Protein AF-A0A2T0SAD6-F1 (afdb_monomer)

Solvent-accessible surface area (backbone atoms only — not comparable to full-atom values): 15727 Å² total; per-residue (Å²): 136,90,82,85,82,82,74,83,76,78,87,72,79,89,81,56,74,76,75,44,52,65,57,48,50,50,58,48,52,74,45,60,67,86,47,71,59,83,86,81,87,87,81,56,79,73,65,46,66,47,72,87,85,56,86,66,83,66,54,83,89,54,61,63,65,50,78,38,72,71,42,44,53,40,47,50,53,47,50,56,62,54,53,75,72,60,72,91,71,52,74,40,93,36,48,52,89,44,42,71,56,53,49,50,50,49,55,33,40,79,68,75,71,51,82,50,56,100,87,51,37,64,45,20,47,60,45,60,47,50,47,51,52,32,55,76,70,67,50,90,64,70,41,39,32,36,53,78,28,66,56,79,73,50,52,72,66,58,50,47,52,53,48,54,56,47,68,73,40,77,38,72,66,38,55,54,47,52,53,51,51,53,51,48,53,55,52,46,48,52,46,54,53,77,40,57,63,60,56,38,40,49,53,52,61,32,69,71,42,47,51,50,58,53,44,63,51,57,43,45,40,56,26,50,42,99,90,49,46,48,18,44,53,45,34,50,37,36,59,51,37,16,53,53,45,24,49,53,44,51,54,72,68,56,83,61,89,36,81,58,85,89,76,86,132

Organism: NCBI:txid1469603

pLDDT: mean 86.16, std 16.85, range [29.05, 98.56]

Sequence (265 aa):
MRVIYLLGAFLWPFASLAQTNPIRKQIDALFRQASAKPQVLLLGTFHFAGEQVDVNTTSADLRVNMLSPSRQAQIAEVLDHIARFKPTKIAVEAAPNAKKYIDSVYRAYRKGHFQGDKRVRMDDELYQIGFKLADRFGHSELFPIDAQPFRIRFSPADSLIMFTKYDQQTDTSFAYWDKQYSAYSRLQDLLKYNSTLGEYLRFLNEEATHARSIGRWLVTTKRGTNREPIGADGFISRYYNRNLRIYSNLQRLVTSLGWSSLAAH

Mean predicted aligned error: 8.31 Å

Secondary structure (DSSP, 8-state):
-------------TT-TTTHHHHHHHHHHHH-----PPP--------TT--SSSS--S-GGG---TTSHHHHHHHHHHHHHHHTT--S--EESS-GGGHHHHHHHHHHHHTT-----SSS-TTSHIIIIIIHHHHHTT-S--EE-----GGGGS-HHHHHHHHHHHHH---HHHHHHHHHHHHHHHHHHHHHHHS-HHHHHHHHHSHHHHHHHHHHHHHGGGSS-SS--HHHHHIIIIIIHHHHHHHHHHHHH--S---------

Nearest PDB structures (foldseek):
  5f5p-assembly1_B  TM=1.969E-01  e=3.278E+00  Homo sapiens
  8f6f-assembly1_B  TM=2.350E-01  e=7.237E+00  Shewanella oneidensis

Structure (mmCIF, N/CA/C/O backbone):
data_AF-A0A2T0SAD6-F1
#
_entry.id   AF-A0A2T0SAD6-F1
#
loop_
_atom_site.group_PDB
_atom_site.id
_atom_site.type_symbol
_atom_site.label_atom_id
_atom_site.label_alt_id
_atom_site.label_comp_id
_atom_site.label_asym_id
_atom_site.label_entity_id
_atom_site.label_seq_id
_atom_site.pdbx_PDB_ins_code
_atom_site.Cartn_x
_atom_site.Cartn_y
_atom_site.Cartn_z
_atom_site.occupancy
_atom_site.B_iso_or_equiv
_atom_site.auth_seq_id
_atom_site.auth_comp_id
_atom_site.auth_asym_id
_atom_site.auth_atom_id
_atom_site.pdbx_PDB_model_num
ATOM 1 N N . MET A 1 1 ? 5.039 4.462 -33.960 1.00 40.41 1 MET A N 1
ATOM 2 C CA . MET A 1 1 ? 5.343 3.081 -34.396 1.00 40.41 1 MET A CA 1
ATOM 3 C C . MET A 1 1 ? 4.027 2.317 -34.479 1.00 40.41 1 MET A C 1
ATOM 5 O O . MET A 1 1 ? 3.338 2.247 -33.471 1.00 40.41 1 MET A O 1
ATOM 9 N N . ARG A 1 2 ? 3.619 1.849 -35.665 1.00 36.50 2 ARG A N 1
ATOM 10 C CA . ARG A 1 2 ? 2.437 0.984 -35.831 1.00 36.50 2 ARG A CA 1
ATOM 11 C C . ARG A 1 2 ? 2.930 -0.460 -35.759 1.00 36.50 2 ARG A C 1
ATOM 13 O O . ARG A 1 2 ? 3.732 -0.852 -36.597 1.00 36.50 2 ARG A O 1
ATOM 20 N N . VAL A 1 3 ? 2.527 -1.200 -34.730 1.00 47.38 3 VAL A N 1
ATOM 21 C CA . VAL A 1 3 ? 2.888 -2.614 -34.548 1.00 47.38 3 VAL A CA 1
ATOM 22 C C . VAL A 1 3 ? 1.672 -3.447 -34.929 1.00 47.38 3 VAL A C 1
ATOM 24 O O . VAL A 1 3 ? 0.599 -3.251 -34.365 1.00 47.38 3 VAL A O 1
ATOM 27 N N . ILE A 1 4 ? 1.831 -4.342 -35.901 1.00 54.50 4 ILE A N 1
ATOM 28 C CA . ILE A 1 4 ? 0.814 -5.330 -36.264 1.00 54.50 4 ILE A CA 1
ATOM 29 C C . ILE A 1 4 ? 1.141 -6.601 -35.483 1.00 54.50 4 ILE A C 1
ATOM 31 O O . ILE A 1 4 ? 2.184 -7.211 -35.702 1.00 54.50 4 ILE A O 1
ATOM 35 N N . TYR A 1 5 ? 0.256 -6.989 -34.568 1.00 47.88 5 TYR A N 1
ATOM 36 C CA . TYR A 1 5 ? 0.283 -8.316 -33.962 1.00 47.88 5 TYR A CA 1
ATOM 37 C C . TYR A 1 5 ? -0.563 -9.252 -34.825 1.00 47.88 5 TYR A C 1
ATOM 39 O O . TYR A 1 5 ? -1.781 -9.107 -34.890 1.00 47.88 5 TYR A O 1
ATOM 47 N N . LEU A 1 6 ? 0.078 -10.212 -35.492 1.00 50.84 6 LEU A N 1
ATOM 48 C CA . LEU A 1 6 ? -0.622 -11.326 -36.127 1.00 50.84 6 LEU A CA 1
ATOM 49 C C . LEU A 1 6 ? -0.843 -12.415 -35.073 1.00 50.84 6 LEU A C 1
ATOM 51 O O . LEU A 1 6 ? 0.013 -13.266 -34.849 1.00 50.84 6 LEU A O 1
ATOM 55 N N . LEU A 1 7 ? -1.998 -12.379 -34.411 1.00 49.25 7 LEU A N 1
ATOM 56 C CA . LEU A 1 7 ? -2.548 -13.570 -33.768 1.00 49.25 7 LEU A CA 1
ATOM 57 C C . LEU A 1 7 ? -3.034 -14.478 -34.896 1.00 49.25 7 LEU A C 1
ATOM 59 O O . LEU A 1 7 ? -3.974 -14.123 -35.605 1.00 49.25 7 LEU A O 1
ATOM 63 N N . GLY A 1 8 ? -2.357 -15.607 -35.106 1.00 50.72 8 GLY A N 1
ATOM 64 C CA . GLY A 1 8 ? -2.766 -16.599 -36.095 1.00 50.72 8 GLY A CA 1
ATOM 65 C C . GLY A 1 8 ? -4.221 -17.000 -35.858 1.00 50.72 8 GLY A C 1
ATOM 66 O O . GLY A 1 8 ? -4.533 -17.677 -34.880 1.00 50.72 8 GLY A O 1
ATOM 67 N N . ALA A 1 9 ? -5.113 -16.545 -36.735 1.00 52.25 9 ALA A N 1
ATOM 68 C CA . ALA A 1 9 ? -6.509 -16.934 -36.722 1.00 52.25 9 ALA A CA 1
ATOM 69 C C . ALA A 1 9 ? -6.594 -18.396 -37.173 1.00 52.25 9 ALA A C 1
ATOM 71 O O . ALA A 1 9 ? -6.413 -18.704 -38.351 1.00 52.25 9 ALA A O 1
ATOM 72 N N . PHE A 1 10 ? -6.861 -19.306 -36.237 1.00 56.16 10 PHE A N 1
ATOM 73 C CA . PHE A 1 10 ? -7.342 -20.633 -36.596 1.00 56.16 10 PHE A CA 1
ATOM 74 C C . PHE A 1 10 ? -8.707 -20.460 -37.272 1.00 56.16 10 PHE A C 1
ATOM 76 O O . PHE A 1 10 ? -9.688 -20.081 -36.631 1.00 56.16 10 PHE A O 1
ATOM 83 N N . LEU A 1 11 ? -8.752 -20.690 -38.585 1.00 51.62 11 LEU A N 1
ATOM 84 C CA . LEU A 1 11 ? -9.984 -20.780 -39.362 1.00 51.62 11 LEU A CA 1
ATOM 85 C C . LEU A 1 11 ? -10.806 -21.961 -38.830 1.00 51.62 11 LEU A C 1
ATOM 87 O O . LEU A 1 11 ? -10.535 -23.115 -39.156 1.00 51.62 11 LEU A O 1
ATOM 91 N N . TRP A 1 12 ? -11.798 -21.675 -37.989 1.00 54.19 12 TRP A N 1
ATOM 92 C CA . TRP A 1 12 ? -12.774 -22.668 -37.551 1.00 54.19 12 TRP A CA 1
ATOM 93 C C . TRP A 1 12 ? -13.885 -22.769 -38.609 1.00 54.19 12 TRP A C 1
ATOM 95 O O . TRP A 1 12 ? -14.465 -21.740 -38.965 1.00 54.19 12 TRP A O 1
ATOM 105 N N . PRO A 1 13 ? -14.223 -23.963 -39.131 1.00 54.56 13 PRO A N 1
ATOM 106 C CA . PRO A 1 13 ? -15.365 -24.112 -40.027 1.00 54.56 13 PRO A CA 1
ATOM 107 C C . PRO A 1 13 ? -16.669 -23.744 -39.302 1.00 54.56 13 PRO A C 1
ATOM 109 O O . PRO A 1 13 ? -16.963 -24.249 -38.218 1.00 54.56 13 PRO A O 1
ATOM 112 N N . PHE A 1 14 ? -17.467 -22.880 -39.932 1.00 53.50 14 PHE A N 1
ATOM 113 C CA . PHE A 1 14 ? -18.728 -22.286 -39.454 1.00 53.50 14 PHE A CA 1
ATOM 114 C C . PHE A 1 14 ? -19.911 -23.274 -39.292 1.00 53.50 14 PHE A C 1
ATOM 116 O O . PHE A 1 14 ? -21.070 -22.873 -39.349 1.00 53.50 14 PHE A O 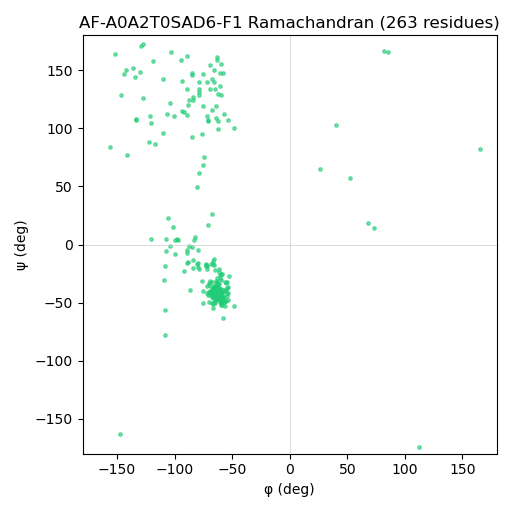1
ATOM 123 N N . ALA A 1 15 ? -19.662 -24.566 -39.064 1.00 50.78 15 ALA A N 1
ATOM 124 C CA . ALA A 1 15 ? -20.707 -25.596 -38.997 1.00 50.78 15 ALA A CA 1
ATOM 125 C C . ALA A 1 15 ? -21.139 -25.997 -37.565 1.00 50.78 15 ALA A C 1
ATOM 127 O O . ALA A 1 15 ? -21.973 -26.882 -37.406 1.00 50.78 15 ALA A O 1
ATOM 128 N N . SER A 1 16 ? -20.620 -25.357 -36.508 1.00 52.12 16 SER A N 1
ATOM 129 C CA . SER A 1 16 ? -20.872 -25.733 -35.097 1.00 52.12 16 SER A CA 1
ATOM 130 C C . SER A 1 16 ? -21.787 -24.776 -34.307 1.00 52.12 16 SER A C 1
ATOM 132 O O . SER A 1 16 ? -21.999 -24.953 -33.104 1.00 52.12 16 SER A O 1
ATOM 134 N N . LEU A 1 17 ? -22.368 -23.756 -34.944 1.00 52.69 17 LEU A N 1
ATOM 135 C CA . LEU A 1 17 ? -23.062 -22.673 -34.227 1.00 52.69 17 LEU A CA 1
ATOM 136 C C . LEU A 1 17 ? -24.425 -23.062 -33.618 1.00 52.69 17 LEU A C 1
ATOM 138 O O . LEU A 1 17 ? -24.885 -22.392 -32.696 1.00 52.69 17 LEU A O 1
ATOM 142 N N . ALA A 1 18 ? -25.063 -24.151 -34.063 1.00 51.66 18 ALA A N 1
ATOM 143 C CA . ALA A 1 18 ? -26.386 -24.543 -33.560 1.00 51.66 18 ALA A CA 1
ATOM 144 C C . ALA A 1 18 ? -26.335 -25.411 -32.282 1.00 51.66 18 ALA A C 1
ATOM 146 O O . ALA A 1 18 ? -27.126 -25.201 -31.363 1.00 51.66 18 ALA A O 1
ATOM 147 N N . GLN A 1 19 ? -25.380 -26.345 -32.173 1.00 51.09 19 GLN A N 1
ATOM 148 C CA . GLN A 1 19 ? -25.232 -27.243 -31.009 1.00 51.09 19 GLN A CA 1
ATOM 149 C C . GLN A 1 19 ? -24.514 -26.602 -29.809 1.00 51.09 19 GLN A C 1
ATOM 151 O O . GLN A 1 19 ? -24.626 -27.090 -28.686 1.00 51.09 19 GLN A O 1
ATOM 156 N N . THR A 1 20 ? -23.805 -25.490 -30.009 1.00 56.66 20 THR A N 1
ATOM 157 C CA . THR A 1 20 ? -23.058 -24.807 -28.940 1.00 56.66 20 THR A CA 1
ATOM 158 C C . THR A 1 20 ? -23.939 -23.942 -28.038 1.00 56.66 20 THR A C 1
ATOM 160 O O . THR A 1 20 ? -23.520 -23.612 -26.935 1.00 56.66 20 THR A O 1
ATOM 163 N N . ASN A 1 21 ? -25.170 -23.605 -28.435 1.00 68.81 21 ASN A N 1
ATOM 164 C CA . ASN A 1 21 ? -26.057 -22.726 -27.664 1.00 68.81 21 ASN A CA 1
ATOM 165 C C . ASN A 1 21 ? -26.488 -23.302 -26.288 1.00 68.81 21 ASN A C 1
ATOM 167 O O . ASN A 1 21 ? -26.357 -22.592 -25.291 1.00 68.81 21 ASN A O 1
ATOM 171 N N . PRO A 1 22 ? -26.940 -24.570 -26.158 1.00 79.00 22 PRO A N 1
ATOM 172 C CA . PRO A 1 22 ? -27.292 -25.138 -24.851 1.00 79.00 22 PRO A CA 1
ATOM 173 C C . PRO A 1 22 ? -26.073 -25.378 -23.949 1.00 79.00 22 PRO A C 1
ATOM 175 O O . PRO A 1 22 ? -26.131 -25.036 -22.772 1.00 79.00 22 PRO A O 1
ATOM 178 N N . ILE A 1 23 ? -24.952 -25.875 -24.489 1.00 83.00 23 ILE A N 1
ATOM 179 C CA . ILE A 1 23 ? -23.710 -26.072 -23.718 1.00 83.00 23 ILE A CA 1
ATOM 180 C C . ILE A 1 23 ? -23.149 -24.721 -23.259 1.00 83.00 23 ILE A C 1
ATOM 182 O O . ILE A 1 23 ? -22.783 -24.568 -22.100 1.00 83.00 23 ILE A O 1
ATOM 186 N N . ARG A 1 24 ? -23.154 -23.699 -24.123 1.00 82.56 24 ARG A N 1
ATOM 187 C CA . ARG A 1 24 ? -22.756 -22.333 -23.758 1.00 82.56 24 ARG A CA 1
ATOM 188 C C . ARG A 1 24 ? -23.659 -21.749 -22.680 1.00 82.56 24 ARG A C 1
ATOM 190 O O . ARG A 1 24 ? -23.152 -21.143 -21.751 1.00 82.56 24 ARG A O 1
ATOM 197 N N . LYS A 1 25 ? -24.976 -21.962 -22.753 1.00 82.94 25 LYS A N 1
ATOM 198 C CA . LYS A 1 25 ? -25.898 -21.552 -21.684 1.00 82.94 25 LYS A CA 1
ATOM 199 C C . LYS A 1 25 ? -25.635 -22.291 -20.375 1.00 82.94 25 LYS A C 1
ATOM 201 O O . LYS A 1 25 ? -25.753 -21.671 -19.327 1.00 82.94 25 LYS A O 1
ATOM 206 N N . GLN A 1 26 ? -25.278 -23.575 -20.421 1.00 84.94 26 GLN A N 1
ATOM 207 C CA . GLN A 1 26 ? -24.882 -24.332 -19.232 1.00 84.94 26 GLN A CA 1
ATOM 208 C C . GLN A 1 26 ? -23.577 -23.788 -18.642 1.00 84.94 26 GLN A C 1
ATOM 210 O O . GLN A 1 26 ? -23.542 -23.510 -17.450 1.00 84.94 26 GLN A O 1
ATOM 215 N N . ILE A 1 27 ? -22.553 -23.542 -19.467 1.00 84.44 27 ILE A N 1
ATOM 216 C CA . ILE A 1 27 ? -21.294 -22.898 -19.055 1.00 84.44 27 ILE A CA 1
ATOM 217 C C . ILE A 1 27 ? -21.576 -21.525 -18.438 1.00 84.44 27 ILE A C 1
ATOM 219 O O . ILE A 1 27 ? -21.135 -21.246 -17.329 1.00 84.44 27 ILE A O 1
ATOM 223 N N . ASP A 1 28 ? -22.363 -20.687 -19.109 1.00 84.25 28 ASP A N 1
ATOM 224 C CA . ASP A 1 28 ? -22.759 -19.380 -18.598 1.00 84.25 28 ASP A CA 1
ATOM 225 C C . ASP A 1 28 ? -23.521 -19.505 -17.269 1.00 84.25 28 ASP A C 1
ATOM 227 O O . ASP A 1 28 ? -23.299 -18.716 -16.355 1.00 84.25 28 ASP A O 1
ATOM 231 N N . ALA A 1 29 ? -24.413 -20.493 -17.137 1.00 83.81 29 ALA A N 1
ATOM 232 C CA . ALA A 1 29 ? -25.181 -20.732 -15.920 1.00 83.81 29 ALA A CA 1
ATOM 233 C C . ALA A 1 29 ? -24.288 -21.102 -14.726 1.00 83.81 29 ALA A C 1
ATOM 235 O O . ALA A 1 29 ? -24.591 -20.666 -13.615 1.00 83.81 29 ALA A O 1
ATOM 236 N N . LEU A 1 30 ? -23.165 -21.803 -14.949 1.00 81.50 30 LEU A N 1
ATOM 237 C CA . LEU A 1 30 ? -22.169 -22.080 -13.901 1.00 81.50 30 LEU A CA 1
ATOM 238 C C . LEU A 1 30 ? -21.594 -20.789 -13.294 1.00 81.50 30 LEU A C 1
ATOM 240 O O . LEU A 1 30 ? -21.257 -20.769 -12.115 1.00 81.50 30 LEU A O 1
ATOM 244 N N . PHE A 1 31 ? -21.511 -19.704 -14.074 1.00 78.31 31 PHE A N 1
ATOM 245 C CA . PHE A 1 31 ? -20.925 -18.428 -13.642 1.00 78.31 31 PHE A CA 1
ATOM 246 C C . PHE A 1 31 ? -21.954 -17.306 -13.408 1.00 78.31 31 PHE A C 1
ATOM 248 O O . PHE A 1 31 ? -21.596 -16.236 -12.914 1.00 78.31 31 PHE A O 1
ATOM 255 N N . ARG A 1 32 ? -23.238 -17.523 -13.720 1.00 70.06 32 ARG A N 1
ATOM 256 C CA . ARG A 1 32 ? -24.326 -16.539 -13.528 1.00 70.06 32 ARG A CA 1
ATOM 257 C C . ARG A 1 32 ? -24.941 -16.543 -12.129 1.00 70.06 32 ARG A C 1
ATOM 259 O O . ARG A 1 32 ? -25.841 -15.741 -11.886 1.00 70.06 32 ARG A O 1
ATOM 266 N N . GLN A 1 33 ? -24.507 -17.415 -11.218 1.00 62.72 33 GLN A N 1
ATOM 267 C CA . GLN A 1 33 ? -25.094 -17.477 -9.880 1.00 62.72 33 GLN A CA 1
ATOM 268 C C . GLN A 1 33 ? -24.876 -16.153 -9.130 1.00 62.72 33 GLN A C 1
ATOM 270 O O . GLN A 1 33 ? -23.774 -15.821 -8.699 1.00 62.72 33 GLN A O 1
ATOM 275 N N . ALA A 1 34 ? -25.960 -15.386 -8.995 1.00 62.09 34 ALA A N 1
ATOM 276 C CA . ALA A 1 34 ? -26.001 -14.104 -8.308 1.00 62.09 34 ALA A CA 1
ATOM 277 C C . ALA A 1 34 ? -25.958 -14.325 -6.792 1.00 62.09 34 ALA A C 1
ATOM 279 O O . ALA A 1 34 ? -26.961 -14.244 -6.090 1.00 62.09 34 ALA A O 1
ATOM 280 N N . SER A 1 35 ? -24.780 -14.650 -6.282 1.00 65.69 35 SER A N 1
ATOM 281 C CA . SER A 1 35 ? -24.492 -14.547 -4.857 1.00 65.69 35 SER A CA 1
ATOM 282 C C . SER A 1 35 ? -24.051 -13.118 -4.543 1.00 65.69 35 SER A C 1
ATOM 284 O O . SER A 1 35 ? -23.457 -12.429 -5.378 1.00 65.69 35 SER A O 1
ATOM 286 N N . ALA A 1 36 ? -24.375 -12.646 -3.337 1.00 73.00 36 ALA A N 1
ATOM 287 C CA . ALA A 1 36 ? -23.966 -11.322 -2.885 1.00 73.00 36 ALA A CA 1
ATOM 288 C C . ALA A 1 36 ? -22.432 -11.205 -2.947 1.00 73.00 36 ALA A C 1
ATOM 290 O O . ALA A 1 36 ? -21.703 -11.892 -2.219 1.00 73.00 36 ALA A O 1
ATOM 291 N N . LYS A 1 37 ? -21.941 -10.350 -3.851 1.00 79.81 37 LYS A N 1
ATOM 292 C CA . LYS A 1 37 ? -20.508 -10.093 -4.010 1.00 79.81 37 LYS A CA 1
ATOM 293 C C . LYS A 1 37 ? -20.005 -9.275 -2.819 1.00 79.81 37 LYS A C 1
ATOM 295 O O . LYS A 1 37 ? -20.704 -8.356 -2.384 1.00 79.81 37 LYS A O 1
ATOM 300 N N . PRO A 1 38 ? -18.809 -9.578 -2.289 1.00 87.06 38 PRO A N 1
ATOM 301 C CA . PRO A 1 38 ? -18.205 -8.729 -1.273 1.00 87.06 38 PRO A CA 1
ATOM 302 C C . PRO A 1 38 ? -17.985 -7.326 -1.845 1.00 87.06 38 PRO A C 1
ATOM 304 O O . PRO A 1 38 ? -17.513 -7.168 -2.971 1.00 87.06 38 PRO A O 1
ATOM 307 N N . GLN A 1 39 ? -18.307 -6.306 -1.058 1.00 91.31 39 GLN A N 1
ATOM 308 C CA . GLN A 1 39 ? -17.929 -4.934 -1.370 1.00 91.31 39 GLN A CA 1
ATOM 309 C C . GLN A 1 39 ? -16.559 -4.659 -0.755 1.00 91.31 39 GLN A C 1
ATOM 311 O O . GLN A 1 39 ? -16.317 -4.990 0.405 1.00 91.31 39 GLN A O 1
ATOM 316 N N . VAL A 1 40 ? -15.662 -4.056 -1.532 1.00 92.75 40 VAL A N 1
ATOM 317 C CA . VAL A 1 40 ? -14.304 -3.721 -1.097 1.00 92.75 40 VAL A CA 1
ATOM 318 C C . VAL A 1 40 ? -14.054 -2.249 -1.386 1.00 92.75 40 VAL A C 1
ATOM 320 O O . VAL A 1 40 ? -14.208 -1.807 -2.522 1.00 92.75 40 VAL A O 1
ATOM 323 N N . LEU A 1 41 ? -13.648 -1.509 -0.357 1.00 95.25 41 LEU A N 1
ATOM 324 C CA . LEU A 1 41 ? -13.090 -0.169 -0.489 1.00 95.25 41 LEU A CA 1
ATOM 325 C C . LEU A 1 41 ? -11.568 -0.284 -0.380 1.00 95.25 41 LEU A C 1
ATOM 327 O O . LEU A 1 41 ? -11.048 -0.591 0.692 1.00 95.25 41 LEU A O 1
ATOM 331 N N . LEU A 1 42 ? -10.865 -0.059 -1.488 1.00 94.50 42 LEU A N 1
ATOM 332 C CA . LEU A 1 42 ? -9.412 0.073 -1.484 1.00 94.50 42 LEU A CA 1
ATOM 333 C C . LEU A 1 42 ? -9.060 1.538 -1.221 1.00 94.50 42 LEU A C 1
ATOM 335 O O . LEU A 1 42 ? -9.526 2.414 -1.944 1.00 94.50 42 LEU A O 1
ATOM 339 N N . LEU A 1 43 ? -8.254 1.785 -0.191 1.00 95.62 43 LEU A N 1
ATOM 340 C CA . LEU A 1 43 ? -7.766 3.114 0.162 1.00 95.62 43 LEU A CA 1
ATOM 341 C C . LEU A 1 43 ? -6.238 3.108 0.122 1.00 95.62 43 LEU A C 1
ATOM 343 O O . LEU A 1 43 ? -5.595 2.580 1.026 1.00 95.62 43 LEU A O 1
ATOM 347 N N . GLY A 1 44 ? -5.665 3.699 -0.921 1.00 94.50 44 GLY A N 1
ATOM 348 C CA . GLY A 1 44 ? -4.247 4.026 -0.978 1.00 94.50 44 GLY A CA 1
ATOM 349 C C . GLY A 1 44 ? -3.914 5.154 -0.003 1.00 94.50 44 GLY A C 1
ATOM 350 O O . GLY A 1 44 ? -4.615 6.169 0.050 1.00 94.50 44 GLY A O 1
ATOM 351 N N . THR A 1 45 ? -2.838 4.981 0.758 1.00 94.38 45 THR A N 1
ATOM 352 C CA . THR A 1 45 ? -2.296 5.980 1.685 1.00 94.38 45 THR A CA 1
ATOM 353 C C . THR A 1 45 ? -0.812 6.204 1.404 1.00 94.38 45 THR A C 1
ATOM 355 O O . T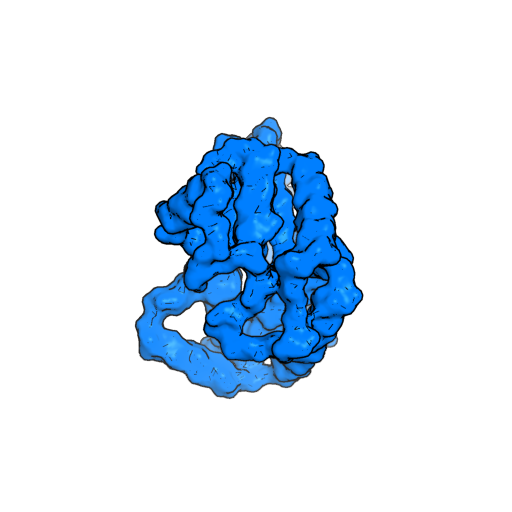HR A 1 45 ? -0.195 5.508 0.600 1.00 94.38 45 THR A O 1
ATOM 358 N N . PHE A 1 46 ? -0.233 7.200 2.065 1.00 92.19 46 PHE A N 1
ATOM 359 C CA . PHE A 1 46 ? 1.214 7.316 2.231 1.00 92.19 46 PHE A CA 1
ATOM 360 C C . PHE A 1 46 ? 1.585 6.877 3.653 1.00 92.19 46 PHE A C 1
ATOM 362 O O . PHE A 1 46 ? 0.707 6.806 4.514 1.00 92.19 46 PHE A O 1
ATOM 369 N N . HIS A 1 47 ? 2.869 6.626 3.912 1.00 91.06 47 HIS A N 1
ATOM 370 C CA . HIS A 1 47 ? 3.349 6.327 5.262 1.00 91.06 47 HIS A CA 1
ATOM 371 C C . HIS A 1 47 ? 3.313 7.586 6.131 1.00 91.06 47 HIS A C 1
ATOM 373 O O . HIS A 1 47 ? 4.117 8.505 5.946 1.00 91.06 47 HIS A O 1
ATOM 379 N N . PHE A 1 48 ? 2.369 7.647 7.069 1.00 91.94 48 PHE A N 1
ATOM 380 C CA . PHE A 1 48 ? 2.128 8.823 7.909 1.00 91.94 48 PHE A CA 1
ATOM 381 C C . PHE A 1 48 ? 3.308 9.093 8.850 1.00 91.94 48 PHE A C 1
ATOM 383 O O . PHE A 1 48 ? 3.701 10.245 9.033 1.00 91.94 48 PHE A O 1
ATOM 390 N N . ALA A 1 49 ? 3.921 8.027 9.370 1.00 84.50 49 ALA A N 1
ATOM 391 C CA . ALA A 1 49 ? 5.126 8.086 10.195 1.00 84.50 49 ALA A CA 1
ATOM 392 C C . ALA A 1 49 ? 6.435 8.203 9.374 1.00 84.50 49 ALA A C 1
ATOM 394 O O . ALA A 1 49 ? 7.526 8.158 9.948 1.00 84.50 49 ALA A O 1
ATOM 395 N N . GLY A 1 50 ? 6.336 8.366 8.048 1.00 73.81 50 GLY A N 1
ATOM 396 C CA . GLY A 1 50 ? 7.461 8.365 7.111 1.00 73.81 50 GLY A CA 1
ATOM 397 C C . GLY A 1 50 ? 7.932 6.960 6.713 1.00 73.81 50 GLY A C 1
ATOM 398 O O . GLY A 1 50 ? 7.569 5.959 7.330 1.00 73.81 50 GLY A O 1
ATOM 399 N N . GLU A 1 51 ? 8.751 6.878 5.661 1.00 62.91 51 GLU A N 1
ATOM 400 C CA . GLU A 1 51 ? 9.379 5.621 5.238 1.00 62.91 51 GLU A CA 1
ATOM 401 C C . GLU A 1 51 ? 10.400 5.175 6.296 1.00 62.91 51 GLU A C 1
ATOM 403 O O . GLU A 1 51 ? 11.386 5.862 6.554 1.00 62.91 51 GLU A O 1
ATOM 408 N N . GLN A 1 52 ? 10.161 4.027 6.935 1.00 52.34 52 GLN A N 1
ATOM 409 C CA . GLN A 1 52 ? 11.078 3.484 7.946 1.00 52.34 52 GLN A CA 1
ATOM 410 C C . GLN A 1 52 ? 12.182 2.593 7.359 1.00 52.34 52 GLN A C 1
ATOM 412 O O . GLN A 1 52 ? 13.131 2.264 8.067 1.00 52.34 52 GLN A O 1
ATOM 417 N N . VAL A 1 53 ? 12.044 2.157 6.101 1.00 42.59 53 VAL A N 1
ATOM 418 C CA . VAL A 1 53 ? 12.821 1.026 5.558 1.00 42.59 53 VAL A CA 1
ATOM 419 C C . VAL A 1 53 ? 13.887 1.439 4.541 1.00 42.59 53 VAL A C 1
ATOM 421 O O . VAL A 1 53 ? 14.849 0.702 4.379 1.00 42.59 53 VAL A O 1
ATOM 424 N N . ASP A 1 54 ? 13.814 2.632 3.953 1.00 34.78 54 ASP A N 1
ATOM 425 C CA . ASP A 1 54 ? 14.881 3.172 3.108 1.00 34.78 54 ASP A CA 1
ATOM 426 C C . ASP A 1 54 ? 15.150 4.630 3.486 1.00 34.78 54 ASP A C 1
ATOM 428 O O . ASP A 1 54 ? 14.254 5.360 3.906 1.00 34.78 54 ASP A O 1
ATOM 432 N N . VAL A 1 55 ? 16.420 5.027 3.411 1.00 38.84 55 VAL A N 1
ATOM 433 C CA . VAL A 1 55 ? 16.956 6.311 3.875 1.00 38.84 55 VAL A CA 1
ATOM 434 C C . VAL A 1 55 ? 16.102 7.482 3.379 1.00 38.84 55 VAL A C 1
ATOM 436 O O . VAL A 1 55 ? 16.236 7.907 2.240 1.00 38.84 55 VAL A O 1
ATOM 439 N N . ASN A 1 56 ? 15.245 7.990 4.267 1.00 47.72 56 ASN A N 1
ATOM 440 C CA . ASN A 1 56 ? 14.682 9.339 4.326 1.00 47.72 56 ASN A CA 1
ATOM 441 C C . ASN A 1 56 ? 14.613 10.072 2.966 1.00 47.72 56 ASN A C 1
ATOM 443 O O . ASN A 1 56 ? 15.299 11.070 2.750 1.00 47.72 56 ASN A O 1
ATOM 447 N N . THR A 1 57 ? 13.809 9.546 2.040 1.00 57.75 57 THR A N 1
ATOM 448 C CA . THR A 1 57 ? 13.654 10.095 0.681 1.00 57.75 57 THR A CA 1
ATOM 449 C C . THR A 1 57 ? 12.959 11.457 0.691 1.00 57.75 57 THR A C 1
ATOM 451 O O . THR A 1 57 ? 13.289 12.332 -0.111 1.00 57.75 57 THR A O 1
ATOM 454 N N . THR A 1 58 ? 12.046 11.666 1.644 1.00 61.62 58 THR A N 1
ATOM 455 C CA . THR A 1 58 ? 11.416 12.960 1.907 1.00 61.62 58 THR A CA 1
ATOM 456 C C . THR A 1 58 ? 12.310 13.806 2.815 1.00 61.62 58 THR A C 1
ATOM 458 O O . THR A 1 58 ? 12.653 13.408 3.933 1.00 61.62 58 THR A O 1
ATOM 461 N N . SER A 1 59 ? 12.652 15.005 2.346 1.00 68.31 59 SER A N 1
ATOM 462 C CA . SER A 1 59 ? 13.414 15.984 3.121 1.00 68.31 59 SER A CA 1
ATOM 463 C C . SER A 1 59 ? 12.704 16.341 4.439 1.00 68.31 59 SER A C 1
ATOM 465 O O . SER A 1 59 ? 11.475 16.305 4.534 1.00 68.31 59 SER A O 1
ATOM 467 N N . ALA A 1 60 ? 13.473 16.643 5.491 1.00 69.75 60 ALA A N 1
ATOM 468 C CA . ALA A 1 60 ? 12.943 16.825 6.848 1.00 69.75 60 ALA A CA 1
ATOM 469 C C . ALA A 1 60 ? 11.922 17.975 6.960 1.00 69.75 60 ALA A C 1
ATOM 471 O O . ALA A 1 60 ? 11.013 17.900 7.783 1.00 69.75 60 ALA A O 1
ATOM 472 N N . ASP A 1 61 ? 12.055 18.993 6.112 1.00 75.88 61 ASP A N 1
ATOM 473 C CA . ASP A 1 61 ? 11.158 20.145 5.963 1.00 75.88 61 ASP A CA 1
ATOM 474 C C . ASP A 1 61 ? 9.820 19.804 5.287 1.00 75.88 61 ASP A C 1
ATOM 476 O O . ASP A 1 61 ? 8.856 20.544 5.445 1.00 75.88 61 ASP A O 1
ATOM 480 N N . LEU A 1 62 ? 9.722 18.664 4.595 1.00 79.69 62 LEU A N 1
ATOM 481 C CA . LEU A 1 62 ? 8.490 18.182 3.957 1.00 79.69 62 LEU A CA 1
ATOM 482 C C . LEU A 1 62 ? 7.786 17.080 4.766 1.00 79.69 62 LEU A C 1
ATOM 484 O O . LEU A 1 62 ? 6.895 16.386 4.266 1.00 79.69 62 LEU A O 1
ATOM 488 N N . ARG A 1 63 ? 8.162 16.905 6.038 1.00 81.44 63 ARG A N 1
ATOM 489 C CA . ARG A 1 63 ? 7.502 15.960 6.946 1.00 81.44 63 ARG A CA 1
ATOM 490 C C . ARG A 1 63 ? 6.195 16.537 7.479 1.00 81.44 63 ARG A C 1
ATOM 492 O O . ARG A 1 63 ? 6.150 17.628 8.039 1.00 81.44 63 ARG A O 1
ATOM 499 N N . VAL A 1 64 ? 5.125 15.757 7.363 1.00 86.75 64 VAL A N 1
ATOM 500 C CA . VAL A 1 64 ? 3.807 16.136 7.878 1.00 86.75 64 VAL A CA 1
ATOM 501 C C . VAL A 1 64 ? 3.676 15.680 9.331 1.00 86.75 64 VAL A C 1
ATOM 503 O O . VAL A 1 64 ? 3.728 14.489 9.619 1.00 86.75 64 VAL A O 1
ATOM 506 N N . ASN A 1 65 ? 3.464 16.617 10.260 1.00 91.12 65 ASN A N 1
ATOM 507 C CA . ASN A 1 65 ? 3.163 16.272 11.651 1.00 91.12 65 ASN A CA 1
ATOM 508 C C . ASN A 1 65 ? 1.705 15.808 11.792 1.00 91.12 65 ASN A C 1
ATOM 510 O O . ASN A 1 65 ? 0.789 16.616 11.992 1.00 91.12 65 ASN A O 1
ATOM 514 N N . MET A 1 66 ? 1.507 14.494 11.735 1.00 94.62 66 MET A N 1
ATOM 515 C CA . MET A 1 66 ? 0.186 13.871 11.814 1.00 94.62 66 MET A CA 1
ATOM 516 C C . MET A 1 66 ? -0.473 13.991 13.191 1.00 94.62 66 MET A C 1
ATOM 518 O O . MET A 1 66 ? -1.689 13.851 13.283 1.00 94.62 66 MET A O 1
ATOM 522 N N . LEU A 1 67 ? 0.280 14.311 14.249 1.00 95.31 67 LEU A N 1
ATOM 523 C CA . LEU A 1 67 ? -0.252 14.524 15.601 1.00 95.31 67 LEU A CA 1
ATOM 524 C C . LEU A 1 67 ? -0.678 15.974 15.866 1.00 95.31 67 LEU A C 1
ATOM 526 O O . LEU A 1 67 ? -1.264 16.253 16.909 1.00 95.31 67 LEU A O 1
ATOM 530 N N . SER A 1 68 ? -0.405 16.902 14.943 1.00 96.19 68 SER A N 1
ATOM 531 C CA . SER A 1 68 ? -0.839 18.294 15.094 1.00 96.19 68 SER A CA 1
ATOM 532 C C . SER A 1 68 ? -2.373 18.404 15.174 1.00 96.19 68 SER A C 1
ATOM 534 O O . SER A 1 68 ? -3.068 17.631 14.507 1.00 96.19 68 SER A O 1
ATOM 536 N N . PRO A 1 69 ? -2.934 19.382 15.917 1.00 97.88 69 PRO A N 1
ATOM 537 C CA . PRO A 1 69 ? -4.387 19.536 16.046 1.00 97.88 69 PRO A CA 1
ATOM 538 C C . PRO A 1 69 ? -5.116 19.641 14.699 1.00 97.88 69 PRO A C 1
ATOM 540 O O . PRO A 1 69 ? -6.137 18.989 14.492 1.00 97.88 69 PRO A O 1
ATOM 543 N N . SER A 1 70 ? -4.543 20.391 13.749 1.00 96.81 70 SER A N 1
ATOM 544 C CA . SER A 1 70 ? -5.085 20.525 12.391 1.00 96.81 70 SER A CA 1
ATOM 545 C C . SER A 1 70 ? -5.129 19.181 11.651 1.00 96.81 70 SER A C 1
ATOM 547 O O . SER A 1 70 ? -6.165 18.812 11.096 1.00 96.81 70 SER A O 1
ATOM 549 N N . ARG A 1 71 ? -4.051 18.381 11.695 1.00 96.44 71 ARG A N 1
ATOM 550 C CA . ARG A 1 71 ? -4.042 17.053 11.056 1.00 96.44 71 ARG A CA 1
ATOM 551 C C . ARG A 1 71 ? -4.947 16.055 11.777 1.00 96.44 71 ARG A C 1
ATOM 553 O O . ARG A 1 71 ? -5.598 15.268 11.102 1.00 96.44 71 ARG A O 1
ATOM 560 N N . GLN A 1 72 ? -5.066 16.113 13.103 1.00 98.25 72 GLN A N 1
ATOM 561 C CA . GLN A 1 72 ? -6.015 15.276 13.847 1.00 98.25 72 GLN A CA 1
ATOM 562 C C . GLN A 1 72 ? -7.473 15.561 13.453 1.00 98.25 72 GLN A C 1
ATOM 564 O O . GLN A 1 72 ? -8.241 14.613 13.286 1.00 98.25 72 GLN A O 1
ATOM 569 N N . ALA A 1 73 ? -7.838 16.829 13.231 1.00 98.50 73 ALA A N 1
ATOM 570 C CA . ALA A 1 73 ? -9.158 17.193 12.710 1.00 98.50 73 ALA A CA 1
ATOM 571 C C . ALA A 1 73 ? -9.391 16.637 11.293 1.00 98.50 73 ALA A C 1
ATOM 573 O O . ALA A 1 73 ? -10.416 16.011 11.038 1.00 98.50 73 ALA A O 1
ATOM 574 N N . GLN A 1 74 ? -8.407 16.763 10.396 1.00 98.44 74 GLN A N 1
ATOM 575 C CA . GLN A 1 74 ? -8.497 16.199 9.042 1.00 98.44 74 GLN A CA 1
ATOM 576 C C . GLN A 1 74 ? -8.569 14.660 9.041 1.00 98.44 74 GLN A C 1
ATOM 578 O O . GLN A 1 74 ? -9.276 14.068 8.230 1.00 98.44 74 GLN A O 1
ATOM 583 N N . ILE A 1 75 ? -7.863 13.984 9.956 1.00 98.56 75 ILE A N 1
ATOM 584 C CA . ILE A 1 75 ? -7.966 12.527 10.141 1.00 98.56 75 ILE A CA 1
ATOM 585 C C . ILE A 1 75 ? -9.383 12.147 10.582 1.00 98.56 75 ILE A C 1
ATOM 587 O O . ILE A 1 75 ? -9.927 11.164 10.084 1.00 98.56 75 ILE A O 1
ATOM 591 N N . ALA A 1 76 ? -9.996 12.916 11.487 1.00 98.44 76 ALA A N 1
ATOM 592 C CA . ALA A 1 76 ? -11.371 12.675 11.911 1.00 98.44 76 ALA A CA 1
ATOM 593 C C . ALA A 1 76 ? -12.359 12.786 10.736 1.00 98.44 76 ALA A C 1
ATOM 595 O O . ALA A 1 76 ? -13.169 11.878 10.563 1.00 98.44 76 ALA A O 1
ATOM 596 N N . GLU A 1 77 ? -12.220 13.810 9.889 1.00 98.50 77 GLU A N 1
ATOM 597 C CA . GLU A 1 77 ? -13.027 13.989 8.671 1.00 98.50 77 GLU A CA 1
ATOM 598 C C . GLU A 1 77 ? -12.865 12.811 7.692 1.00 98.50 77 GLU A C 1
ATOM 600 O O . GLU A 1 77 ? -13.844 12.258 7.186 1.00 98.50 77 GLU A O 1
ATOM 605 N N . VAL A 1 78 ? -11.627 12.362 7.458 1.00 98.25 78 VAL A N 1
ATOM 606 C CA . VAL A 1 78 ? -11.349 11.186 6.616 1.00 98.25 78 VAL A CA 1
ATOM 607 C C . VAL A 1 78 ? -12.019 9.933 7.185 1.00 98.25 78 VAL A C 1
ATOM 609 O O . VAL A 1 78 ? -12.657 9.183 6.443 1.00 98.25 78 VAL A O 1
ATOM 612 N N . LEU A 1 79 ? -11.922 9.710 8.497 1.00 98.50 79 LEU A N 1
ATOM 613 C CA . LEU A 1 79 ? -12.575 8.583 9.160 1.00 98.50 79 LEU A CA 1
ATOM 614 C C . LEU A 1 79 ? -14.105 8.658 9.047 1.00 98.50 79 LEU A C 1
ATOM 616 O O . LEU A 1 79 ? -14.735 7.623 8.830 1.00 98.50 79 LEU A O 1
ATOM 620 N N . ASP A 1 80 ? -14.703 9.848 9.145 1.00 98.31 80 ASP A N 1
ATOM 621 C CA . ASP A 1 80 ? -16.147 10.050 8.966 1.00 98.31 80 ASP A CA 1
ATOM 622 C C . ASP A 1 80 ? -16.579 9.702 7.536 1.00 98.31 80 ASP A C 1
ATOM 624 O O . ASP A 1 80 ? -17.583 9.014 7.322 1.00 98.31 80 ASP A O 1
ATOM 628 N N . HIS A 1 81 ? -15.783 10.092 6.539 1.00 97.50 81 HIS A N 1
ATOM 629 C CA . HIS A 1 81 ? -16.039 9.728 5.151 1.00 97.50 81 HIS A CA 1
ATOM 630 C C . HIS A 1 81 ? -15.962 8.220 4.905 1.00 97.50 81 HIS A C 1
ATOM 632 O O . HIS A 1 81 ? -16.851 7.693 4.226 1.00 97.50 81 HIS A O 1
ATOM 638 N N . ILE A 1 82 ? -14.948 7.540 5.455 1.00 97.31 82 ILE A N 1
ATOM 639 C CA . ILE A 1 82 ? -14.775 6.083 5.339 1.00 97.31 82 ILE A CA 1
ATOM 640 C C . ILE A 1 82 ? -15.886 5.344 6.097 1.00 97.31 82 ILE A C 1
ATOM 642 O O . ILE A 1 82 ? -16.398 4.338 5.610 1.00 97.31 82 ILE A O 1
ATOM 646 N N . ALA A 1 83 ? -16.327 5.852 7.251 1.00 97.50 83 ALA A N 1
ATOM 647 C CA . ALA A 1 83 ? -17.368 5.227 8.066 1.00 97.50 83 ALA A CA 1
ATOM 648 C C . ALA A 1 83 ? -18.707 5.061 7.322 1.00 97.50 83 ALA A C 1
ATOM 650 O O . ALA A 1 83 ? -19.457 4.124 7.596 1.00 97.50 83 ALA A O 1
ATOM 651 N N . ARG A 1 84 ? -18.990 5.889 6.309 1.00 97.50 84 ARG A N 1
ATOM 652 C CA . ARG A 1 84 ? -20.179 5.728 5.449 1.00 97.50 84 ARG A CA 1
ATOM 653 C C . ARG A 1 84 ? -20.207 4.394 4.697 1.00 97.50 84 ARG A C 1
ATOM 655 O O . ARG A 1 84 ? -21.291 3.904 4.395 1.00 97.50 84 ARG A O 1
ATOM 662 N N . PHE A 1 85 ? -19.042 3.795 4.437 1.00 97.31 85 PHE A N 1
ATOM 663 C CA . PHE A 1 85 ? -18.921 2.467 3.831 1.00 97.31 85 PHE A CA 1
ATOM 664 C C . PHE A 1 85 ? -19.335 1.333 4.786 1.00 97.31 85 PHE A C 1
ATOM 666 O O . PHE A 1 85 ? -19.632 0.236 4.327 1.00 97.31 85 PHE A O 1
ATOM 673 N N . LYS A 1 86 ? -19.390 1.592 6.102 1.00 96.69 86 LYS A N 1
ATOM 674 C CA . LYS A 1 86 ? -19.739 0.609 7.144 1.00 96.69 86 LYS A CA 1
ATOM 675 C C . LYS A 1 86 ? -18.890 -0.674 7.050 1.00 96.69 86 LYS A C 1
ATOM 677 O O . LYS A 1 86 ? -19.442 -1.766 6.898 1.00 96.69 86 LYS A O 1
ATOM 682 N N . PRO A 1 87 ? -17.547 -0.567 7.111 1.00 95.75 87 PRO A N 1
ATOM 683 C CA . PRO A 1 87 ? -16.669 -1.721 6.955 1.00 95.75 87 PRO A CA 1
ATOM 684 C C . PRO A 1 87 ? -16.953 -2.774 8.030 1.00 95.75 87 PRO A C 1
ATOM 686 O O . PRO A 1 87 ? -16.935 -2.475 9.221 1.00 95.75 87 PRO A O 1
ATOM 689 N N . THR A 1 88 ? -17.161 -4.022 7.613 1.00 95.12 88 THR A N 1
ATOM 690 C CA . THR A 1 88 ? -17.316 -5.179 8.517 1.00 95.12 88 THR A CA 1
ATOM 691 C C . THR A 1 88 ? -15.984 -5.855 8.846 1.00 95.12 88 THR A C 1
ATOM 693 O O . THR A 1 88 ? -15.897 -6.643 9.785 1.00 95.12 88 THR A O 1
ATOM 696 N N . LYS A 1 89 ? -14.941 -5.561 8.062 1.00 96.12 89 LYS A N 1
ATOM 697 C CA . LYS A 1 89 ? -13.554 -5.987 8.263 1.00 96.12 89 LYS A CA 1
ATOM 698 C C . LYS A 1 89 ? -12.625 -4.860 7.831 1.00 96.12 89 LYS A C 1
ATOM 700 O O . LYS A 1 89 ? -12.923 -4.155 6.870 1.00 96.12 89 LYS A O 1
ATOM 705 N N . ILE A 1 90 ? -11.491 -4.728 8.513 1.00 97.56 90 ILE A N 1
ATOM 706 C CA . ILE A 1 90 ? -10.431 -3.778 8.158 1.00 97.56 90 ILE A CA 1
ATOM 707 C C . ILE A 1 90 ? -9.159 -4.576 7.913 1.00 97.56 90 ILE A C 1
ATOM 709 O O . ILE A 1 90 ? -8.598 -5.167 8.838 1.00 97.56 90 ILE A O 1
ATOM 713 N N . ALA A 1 91 ? -8.737 -4.621 6.652 1.00 97.38 91 ALA A N 1
ATOM 714 C CA . ALA A 1 91 ? -7.481 -5.232 6.256 1.00 97.38 91 ALA A CA 1
ATOM 715 C C . ALA A 1 91 ? -6.374 -4.171 6.200 1.00 97.38 91 ALA A C 1
ATOM 717 O O . ALA A 1 91 ? -6.628 -3.046 5.778 1.00 97.38 91 ALA A O 1
ATOM 718 N N . VAL A 1 92 ? -5.167 -4.519 6.644 1.00 96.94 92 VAL A N 1
ATOM 719 C CA . VAL A 1 92 ? -4.044 -3.577 6.780 1.00 96.94 92 VAL A CA 1
ATOM 720 C C . VAL A 1 92 ? -2.783 -4.120 6.116 1.00 96.94 92 VAL A C 1
ATOM 722 O O . VAL A 1 92 ? -2.561 -5.336 6.090 1.00 96.94 92 VAL A O 1
ATOM 725 N N . GLU A 1 93 ? -1.946 -3.223 5.591 1.00 93.12 93 GLU A N 1
ATOM 726 C CA . GLU A 1 93 ? -0.654 -3.555 4.978 1.00 93.12 93 GLU A CA 1
ATOM 727 C C . GLU A 1 93 ? 0.389 -3.894 6.056 1.00 93.12 93 GLU A C 1
ATOM 729 O O . GLU A 1 93 ? 1.344 -3.175 6.317 1.00 93.12 93 GLU A O 1
ATOM 734 N N . ALA A 1 94 ? 0.182 -5.025 6.720 1.00 94.62 94 ALA A N 1
ATOM 735 C CA . ALA A 1 94 ? 1.156 -5.630 7.608 1.00 94.62 94 ALA A CA 1
ATOM 736 C C . ALA A 1 94 ? 1.215 -7.136 7.360 1.00 94.62 94 ALA A C 1
ATOM 738 O O . ALA A 1 94 ? 0.245 -7.752 6.912 1.00 94.62 94 ALA A O 1
ATOM 739 N N . ALA A 1 95 ? 2.373 -7.737 7.631 1.00 94.00 95 ALA A N 1
ATOM 740 C CA . ALA A 1 95 ? 2.591 -9.150 7.357 1.00 94.00 95 ALA A CA 1
ATOM 741 C C . ALA A 1 95 ? 1.684 -10.041 8.238 1.00 94.00 95 ALA A C 1
ATOM 743 O O . ALA A 1 95 ? 1.556 -9.777 9.436 1.00 94.00 95 ALA A O 1
ATOM 744 N N . PRO A 1 96 ? 1.102 -11.137 7.711 1.00 95.25 96 PRO A N 1
ATOM 745 C CA . PRO A 1 96 ? 0.227 -12.034 8.468 1.00 95.25 96 PRO A CA 1
ATOM 746 C C . PRO A 1 96 ? 0.849 -12.583 9.759 1.00 95.25 96 PRO A C 1
ATOM 748 O O . PRO A 1 96 ? 0.160 -12.761 10.761 1.00 95.25 96 PRO A O 1
ATOM 751 N N . ASN A 1 97 ? 2.168 -12.798 9.784 1.00 95.12 97 ASN A N 1
ATOM 752 C CA . ASN A 1 97 ? 2.884 -13.229 10.990 1.00 95.12 97 ASN A CA 1
ATOM 753 C C . ASN A 1 97 ? 2.900 -12.164 12.110 1.00 95.12 97 ASN A C 1
ATOM 755 O O . ASN A 1 97 ? 3.144 -12.500 13.268 1.00 95.12 97 ASN A O 1
ATOM 759 N N . ALA A 1 98 ? 2.594 -10.900 11.802 1.00 95.69 98 ALA A N 1
ATOM 760 C CA . ALA A 1 98 ? 2.436 -9.827 12.775 1.00 95.69 98 ALA A CA 1
ATOM 761 C C . ALA A 1 98 ? 1.068 -9.843 13.477 1.00 95.69 98 ALA A C 1
ATOM 763 O O . ALA A 1 98 ? 0.888 -9.069 14.413 1.00 95.69 98 ALA A O 1
ATOM 764 N N . LYS A 1 99 ? 0.127 -10.727 13.099 1.00 96.31 99 LYS A N 1
ATOM 765 C CA . LYS A 1 99 ? -1.241 -10.772 13.653 1.00 96.31 99 LYS A CA 1
ATOM 766 C C . LYS A 1 99 ? -1.284 -10.738 15.178 1.00 96.31 99 LYS A C 1
ATOM 768 O O . LYS A 1 99 ? -1.915 -9.856 15.745 1.00 96.31 99 LYS A O 1
ATOM 773 N N . LYS A 1 100 ? -0.553 -11.639 15.846 1.00 97.19 100 LYS A N 1
ATOM 774 C CA . LYS A 1 100 ? -0.518 -11.703 17.320 1.00 97.19 100 LYS A CA 1
ATOM 775 C C . LYS A 1 100 ? -0.059 -10.385 17.949 1.00 97.19 100 LYS A C 1
ATOM 777 O O . LYS A 1 100 ? -0.583 -9.979 18.982 1.00 97.19 100 LYS A O 1
ATOM 782 N N . TYR A 1 101 ? 0.919 -9.736 17.321 1.00 97.44 101 TYR A N 1
ATOM 783 C CA . TYR A 1 101 ? 1.440 -8.454 17.769 1.00 97.44 101 TYR A CA 1
ATOM 784 C C . TYR A 1 101 ? 0.412 -7.332 17.551 1.00 97.44 101 TYR A C 1
ATOM 786 O O . TYR A 1 101 ? 0.091 -6.640 18.513 1.00 97.44 101 TYR A O 1
ATOM 794 N N . ILE A 1 102 ? -0.171 -7.217 16.348 1.00 97.38 102 ILE A N 1
ATOM 795 C CA . ILE A 1 102 ? -1.204 -6.213 16.027 1.00 97.38 102 ILE A CA 1
ATOM 796 C C . ILE A 1 102 ? -2.406 -6.351 16.961 1.00 97.38 102 ILE A C 1
ATOM 798 O O . ILE A 1 102 ? -2.848 -5.362 17.535 1.00 97.38 102 ILE A O 1
ATOM 802 N N . ASP A 1 103 ? -2.884 -7.574 17.193 1.00 96.94 103 ASP A N 1
ATOM 803 C CA . ASP A 1 103 ? -3.982 -7.833 18.126 1.00 96.94 103 ASP A CA 1
ATOM 804 C C . ASP A 1 103 ? -3.646 -7.375 19.551 1.00 96.94 103 ASP A C 1
ATOM 806 O O . ASP A 1 103 ? -4.506 -6.869 20.271 1.00 96.94 103 ASP A O 1
ATOM 810 N N . SER A 1 104 ? -2.395 -7.564 19.979 1.00 96.94 104 SER A N 1
ATOM 811 C CA . SER A 1 104 ? -1.937 -7.146 21.303 1.00 96.94 104 SER A CA 1
ATOM 812 C C . SER A 1 104 ? -1.937 -5.629 21.445 1.00 96.94 104 SER A C 1
ATOM 814 O O . SER A 1 104 ? -2.521 -5.107 22.397 1.00 96.94 104 SER A O 1
ATOM 816 N N . VAL A 1 105 ? -1.318 -4.917 20.500 1.00 97.62 105 VAL A N 1
ATOM 817 C CA . VAL A 1 105 ? -1.234 -3.453 20.565 1.00 97.62 105 VAL A CA 1
ATOM 818 C C . VAL A 1 105 ? -2.586 -2.793 20.321 1.00 97.62 105 VAL A C 1
ATOM 820 O O . VAL A 1 105 ? -2.901 -1.815 20.989 1.00 97.62 105 VAL A O 1
ATOM 823 N N . TYR A 1 106 ? -3.444 -3.372 19.477 1.00 98.31 106 TYR A N 1
ATOM 824 C CA . TYR A 1 106 ? -4.802 -2.877 19.278 1.00 98.31 106 TYR A CA 1
ATOM 825 C C . TYR A 1 106 ? -5.668 -3.064 20.534 1.00 98.31 106 TYR A C 1
ATOM 827 O O . TYR A 1 106 ? -6.364 -2.140 20.949 1.00 98.31 106 TYR A O 1
ATOM 835 N N . ARG A 1 107 ? -5.578 -4.207 21.233 1.00 97.88 107 ARG A N 1
ATOM 836 C CA . ARG A 1 107 ? -6.251 -4.367 22.538 1.00 97.88 107 ARG A CA 1
ATOM 837 C C . ARG A 1 107 ? -5.751 -3.370 23.582 1.00 97.88 107 ARG A C 1
ATOM 839 O O . ARG A 1 107 ? -6.550 -2.898 24.385 1.00 97.88 107 ARG A O 1
ATOM 846 N N . ALA A 1 108 ? -4.453 -3.074 23.603 1.00 97.81 108 ALA A N 1
ATOM 847 C CA . ALA A 1 108 ? -3.896 -2.061 24.496 1.00 97.81 108 ALA A CA 1
ATOM 848 C C . ALA A 1 108 ? -4.371 -0.647 24.112 1.00 97.81 108 ALA A C 1
ATOM 850 O O . ALA A 1 108 ? -4.735 0.128 24.994 1.00 97.81 108 ALA A O 1
ATOM 851 N N . TYR A 1 109 ? -4.459 -0.349 22.813 1.00 98.19 109 TYR A N 1
ATOM 852 C CA . TYR A 1 109 ? -5.024 0.888 22.274 1.00 98.19 109 TYR A CA 1
ATOM 853 C C . TYR A 1 109 ? -6.471 1.097 22.729 1.00 98.19 109 TYR A C 1
ATOM 855 O O . TYR A 1 109 ? -6.775 2.138 23.303 1.00 98.19 109 TYR A O 1
ATOM 863 N N . ARG A 1 110 ? -7.335 0.082 22.594 1.00 97.50 110 ARG A N 1
ATOM 864 C CA . ARG A 1 110 ? -8.743 0.149 23.035 1.00 97.50 110 ARG A CA 1
ATOM 865 C C . ARG A 1 110 ? -8.912 0.377 24.541 1.00 97.50 110 ARG A C 1
ATOM 867 O O . ARG A 1 110 ? -9.948 0.857 24.979 1.00 97.50 110 ARG A O 1
ATOM 874 N N . LYS A 1 111 ? -7.901 0.025 25.341 1.00 96.94 111 LYS A N 1
ATOM 875 C CA . LYS A 1 111 ? -7.857 0.289 26.789 1.00 96.94 111 LYS A CA 1
ATOM 876 C C . LYS A 1 111 ? -7.261 1.660 27.132 1.00 96.94 111 LYS A C 1
ATOM 878 O O . LYS A 1 111 ? -7.145 1.977 28.306 1.00 96.94 111 LYS A O 1
ATOM 883 N N . GLY A 1 112 ? -6.835 2.445 26.141 1.00 95.81 112 GLY A N 1
ATOM 884 C CA . GLY A 1 112 ? -6.134 3.715 26.349 1.00 95.81 112 GLY A CA 1
ATOM 885 C C . GLY A 1 112 ? -4.686 3.561 26.830 1.00 95.81 112 GLY A C 1
ATOM 886 O O . GLY A 1 112 ? -4.093 4.526 27.298 1.00 95.81 112 GLY A O 1
ATOM 887 N N . HIS A 1 113 ? -4.103 2.360 26.741 1.00 94.69 113 HIS A N 1
ATOM 888 C CA . HIS A 1 113 ? -2.783 2.041 27.304 1.00 94.69 113 HIS A CA 1
ATOM 889 C C . HIS A 1 113 ? -1.661 1.955 26.255 1.00 94.69 113 HIS A C 1
ATOM 891 O O . HIS A 1 113 ? -0.518 1.674 26.609 1.00 94.69 113 HIS A O 1
ATOM 897 N N . PHE A 1 114 ? -1.956 2.143 24.966 1.00 96.25 114 PHE A N 1
ATOM 898 C CA . PHE A 1 114 ? -0.951 2.071 23.902 1.00 96.25 114 PHE A CA 1
ATOM 899 C C . PHE A 1 114 ? -0.618 3.463 23.369 1.00 96.25 114 PHE A C 1
ATOM 901 O O . PHE A 1 114 ? -1.445 4.084 22.712 1.00 96.25 114 PHE A O 1
ATOM 908 N N . GLN A 1 115 ? 0.606 3.926 23.626 1.00 93.88 115 GLN A N 1
ATOM 909 C CA . GLN A 1 115 ? 1.141 5.209 23.143 1.00 93.88 115 GLN A CA 1
ATOM 910 C C . GLN A 1 115 ? 2.154 5.022 21.999 1.00 93.88 115 GLN A C 1
ATOM 912 O O . GLN A 1 115 ? 3.004 5.873 21.750 1.00 93.88 115 GLN A O 1
ATOM 917 N N . GLY A 1 116 ? 2.070 3.891 21.299 1.00 93.88 116 GLY A N 1
ATOM 918 C CA . GLY A 1 116 ? 3.009 3.504 20.254 1.00 93.88 116 GLY A CA 1
ATOM 919 C C . GLY A 1 116 ? 4.265 2.790 20.766 1.00 93.88 116 GLY A C 1
ATOM 920 O O . GLY A 1 116 ? 4.575 2.782 21.956 1.00 93.88 116 GLY A O 1
ATOM 921 N N . ASP A 1 117 ? 4.985 2.163 19.842 1.00 93.88 117 ASP A N 1
ATOM 922 C CA . ASP A 1 117 ? 6.282 1.525 20.056 1.00 93.88 117 ASP A CA 1
ATOM 923 C C . ASP A 1 117 ? 7.165 1.631 18.791 1.00 93.88 117 ASP A C 1
ATOM 925 O O . ASP A 1 117 ? 6.916 2.440 17.895 1.00 93.88 117 ASP A O 1
ATOM 929 N N . LYS A 1 118 ? 8.221 0.810 18.707 1.00 88.75 118 LYS A N 1
ATOM 930 C CA . LYS A 1 118 ? 9.147 0.788 17.562 1.00 88.75 118 LYS A CA 1
ATOM 931 C C . LYS A 1 118 ? 8.510 0.339 16.238 1.00 88.75 118 LYS A C 1
ATOM 933 O O . LYS A 1 118 ? 9.086 0.601 15.191 1.00 88.75 118 LYS A O 1
ATOM 938 N N . ARG A 1 119 ? 7.396 -0.393 16.275 1.00 89.88 119 ARG A N 1
ATOM 939 C CA . ARG A 1 119 ? 6.745 -1.012 15.111 1.00 89.88 119 ARG A CA 1
ATOM 940 C C . ARG A 1 119 ? 5.431 -0.340 14.733 1.00 89.88 119 ARG A C 1
ATOM 942 O O . ARG A 1 119 ? 5.084 -0.387 13.563 1.00 89.88 119 ARG A O 1
ATOM 949 N N . VAL A 1 120 ? 4.703 0.224 15.696 1.00 93.75 120 VAL A N 1
ATOM 950 C CA . VAL A 1 120 ? 3.476 0.995 15.455 1.00 93.75 120 VAL A CA 1
ATOM 951 C C . VAL A 1 120 ? 3.560 2.265 16.274 1.00 93.75 120 VAL A C 1
ATOM 953 O O . VAL A 1 120 ? 3.429 2.233 17.496 1.00 93.75 120 VAL A O 1
ATOM 956 N N . ARG A 1 121 ? 3.786 3.392 15.610 1.00 94.25 121 ARG A N 1
ATOM 957 C CA . ARG A 1 121 ? 3.874 4.699 16.268 1.00 94.25 121 ARG A CA 1
ATOM 958 C C . ARG A 1 121 ? 2.496 5.346 16.352 1.00 94.25 121 ARG A C 1
ATOM 960 O O . ARG A 1 121 ? 1.589 4.987 15.610 1.00 94.25 121 ARG A O 1
ATOM 967 N N . MET A 1 122 ? 2.328 6.337 17.226 1.00 95.56 122 MET A N 1
ATOM 968 C CA . MET A 1 122 ? 1.053 7.062 17.280 1.00 95.56 122 MET A CA 1
ATOM 969 C C . MET A 1 122 ? 0.770 7.830 15.993 1.00 95.56 122 MET A C 1
ATOM 971 O O . MET A 1 122 ? -0.387 8.003 15.647 1.00 95.56 122 MET A O 1
ATOM 975 N N . ASP A 1 123 ? 1.792 8.314 15.294 1.00 94.31 123 ASP A N 1
ATOM 976 C CA . ASP A 1 123 ? 1.662 9.035 14.027 1.00 94.31 123 ASP A CA 1
ATOM 977 C C . ASP A 1 123 ? 1.546 8.111 12.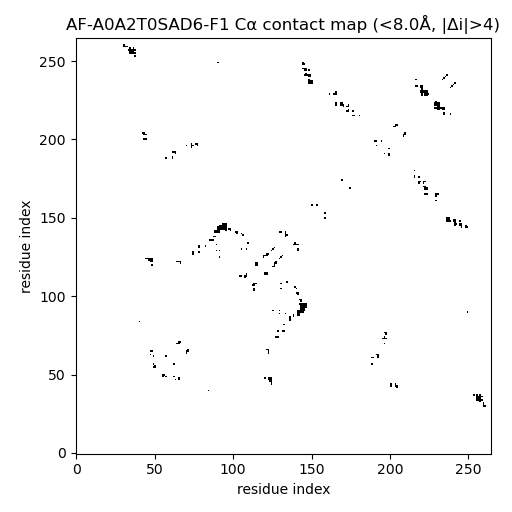804 1.00 94.31 123 ASP A C 1
ATOM 979 O O . ASP A 1 123 ? 1.472 8.612 11.694 1.00 94.31 123 ASP A O 1
ATOM 983 N N . ASP A 1 124 ? 1.498 6.791 12.992 1.00 93.94 124 ASP A N 1
ATOM 984 C CA . ASP A 1 124 ? 1.384 5.778 11.936 1.00 93.94 124 ASP A CA 1
ATOM 985 C C . ASP A 1 124 ? -0.040 5.709 11.351 1.00 93.94 124 ASP A C 1
ATOM 987 O O . ASP A 1 124 ? -1.030 5.877 12.068 1.00 93.94 124 ASP A O 1
ATOM 991 N N . GLU A 1 125 ? -0.173 5.415 10.059 1.00 95.31 125 GLU A N 1
ATOM 992 C CA . GLU A 1 125 ? -1.450 5.204 9.377 1.00 95.31 125 GLU A CA 1
ATOM 993 C C . GLU A 1 125 ? -2.244 4.025 9.956 1.00 95.31 125 GLU A C 1
ATOM 995 O O . GLU A 1 125 ? -3.474 4.094 10.054 1.00 95.31 125 GLU A O 1
ATOM 1000 N N . LEU A 1 126 ? -1.567 2.969 10.421 1.00 96.06 126 LEU A N 1
ATOM 1001 C CA . LEU A 1 126 ? -2.211 1.851 11.105 1.00 96.06 126 LEU A CA 1
ATOM 1002 C C . LEU A 1 126 ? -2.873 2.325 12.402 1.00 96.06 126 LEU A C 1
ATOM 1004 O O . LEU A 1 126 ? -3.985 1.899 12.713 1.00 96.06 126 LEU A O 1
ATOM 1008 N N . TYR A 1 127 ? -2.228 3.233 13.135 1.00 97.50 127 TYR A N 1
ATOM 1009 C CA . TYR A 1 127 ? -2.774 3.801 14.365 1.00 97.50 127 TYR A CA 1
ATOM 1010 C C . TYR A 1 127 ? -3.883 4.822 14.062 1.00 97.50 127 TYR A C 1
ATOM 1012 O O . TYR A 1 127 ? -4.980 4.757 14.619 1.00 97.50 127 TYR A O 1
ATOM 1020 N N . GLN A 1 128 ? -3.610 5.775 13.170 1.00 97.75 128 GLN A N 1
ATOM 1021 C CA . GLN A 1 128 ? -4.471 6.927 12.894 1.00 97.75 128 GLN A CA 1
ATOM 1022 C C . GLN A 1 128 ? -5.699 6.590 12.045 1.00 97.75 128 GLN A C 1
ATOM 1024 O O . GLN A 1 128 ? -6.738 7.217 12.226 1.00 97.75 128 GLN A O 1
ATOM 1029 N N . ILE A 1 129 ? -5.611 5.613 11.143 1.00 97.94 129 ILE A N 1
ATOM 1030 C CA . ILE A 1 129 ? -6.741 5.173 10.318 1.00 97.94 129 ILE A CA 1
ATOM 1031 C C . ILE A 1 129 ? -7.218 3.800 10.775 1.00 97.94 129 ILE A C 1
ATOM 1033 O O . ILE A 1 129 ? -8.376 3.662 11.157 1.00 97.94 129 ILE A O 1
ATOM 1037 N N . GLY A 1 130 ? -6.331 2.801 10.793 1.00 97.75 130 GLY A N 1
ATOM 1038 C CA . GLY A 1 130 ? -6.695 1.415 11.094 1.00 97.75 130 GLY A CA 1
ATOM 1039 C C . GLY A 1 130 ? -7.365 1.250 12.460 1.00 97.75 130 GLY A C 1
ATOM 1040 O O . GLY A 1 130 ? -8.529 0.859 12.534 1.00 97.75 130 GLY A O 1
ATOM 1041 N N . PHE A 1 131 ? -6.651 1.560 13.545 1.00 98.31 131 PHE A N 1
ATOM 1042 C CA . PHE A 1 131 ? -7.140 1.358 14.913 1.00 98.31 131 PHE A CA 1
ATOM 1043 C C . PHE A 1 1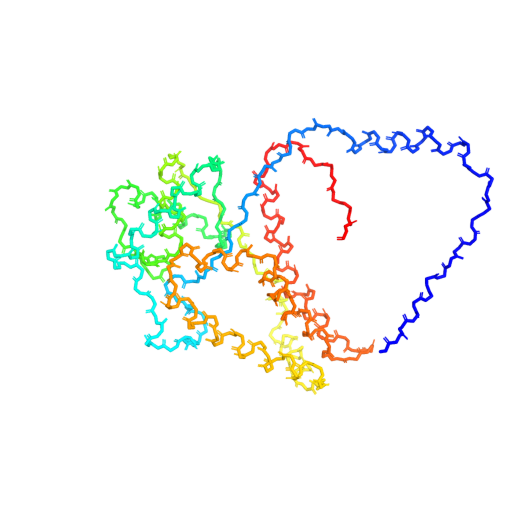31 ? -8.325 2.261 15.245 1.00 98.31 131 PHE A C 1
ATOM 1045 O O . PHE A 1 131 ? -9.324 1.768 15.764 1.00 98.31 131 PHE A O 1
ATOM 1052 N N . LYS A 1 132 ? -8.257 3.553 14.894 1.00 98.06 132 LYS A N 1
ATOM 1053 C CA . LYS A 1 132 ? -9.374 4.486 15.114 1.00 98.06 132 LYS A CA 1
ATOM 1054 C C . LYS A 1 132 ? -10.650 4.031 14.402 1.00 98.06 132 LYS A C 1
ATOM 1056 O O . LYS A 1 132 ? -11.725 4.076 14.993 1.00 98.06 132 LYS A O 1
ATOM 1061 N N . LEU A 1 133 ? -10.556 3.585 13.147 1.00 98.19 133 LEU A N 1
ATOM 1062 C CA . LEU A 1 133 ? -11.718 3.095 12.404 1.00 98.19 133 LEU A CA 1
ATOM 1063 C C . LEU A 1 133 ? -12.238 1.775 12.982 1.00 98.19 133 LEU A C 1
ATOM 1065 O O . LEU A 1 133 ? -13.446 1.603 13.107 1.00 98.19 133 LEU A O 1
ATOM 1069 N N . ALA A 1 134 ? -11.343 0.859 13.358 1.00 98.12 134 ALA A N 1
ATOM 1070 C CA . ALA A 1 134 ? -11.722 -0.409 13.970 1.00 98.12 134 ALA A CA 1
ATOM 1071 C C . ALA A 1 134 ? -12.492 -0.200 15.281 1.00 98.12 134 ALA A C 1
ATOM 1073 O O . ALA A 1 134 ? -13.534 -0.825 15.483 1.00 98.12 134 ALA A O 1
ATOM 1074 N N . ASP A 1 135 ? -12.032 0.724 16.123 1.00 97.94 135 ASP A N 1
ATOM 1075 C CA . ASP A 1 135 ? -12.654 1.003 17.415 1.00 97.94 135 ASP A CA 1
ATOM 1076 C C . ASP A 1 135 ? -14.031 1.666 17.256 1.00 97.94 135 ASP A C 1
ATOM 1078 O O . ASP A 1 135 ? -14.990 1.239 17.897 1.00 97.94 135 ASP A O 1
ATOM 1082 N N . ARG A 1 136 ? -14.182 2.599 16.298 1.00 97.06 136 ARG A N 1
ATOM 1083 C CA . ARG A 1 136 ? -15.478 3.226 15.954 1.00 97.06 136 ARG A CA 1
ATOM 1084 C C . ARG A 1 136 ? -16.571 2.219 15.587 1.00 97.06 136 ARG A C 1
ATOM 1086 O O . ARG A 1 136 ? -17.741 2.474 15.852 1.00 97.06 136 ARG A O 1
ATOM 1093 N N . PHE A 1 137 ? -16.203 1.101 14.963 1.00 97.31 137 PHE A N 1
ATOM 1094 C CA . PHE A 1 137 ? -17.138 0.040 14.570 1.00 97.31 137 PHE A CA 1
ATOM 1095 C C . PHE A 1 137 ? -17.181 -1.130 15.561 1.00 97.31 137 PHE A C 1
ATOM 1097 O O . PHE A 1 137 ? -17.862 -2.122 15.306 1.00 97.31 137 PHE A O 1
ATOM 1104 N N . GLY A 1 138 ? -16.473 -1.033 16.691 1.00 97.19 138 GLY A N 1
ATOM 1105 C CA . GLY A 1 138 ? -16.429 -2.085 17.705 1.00 97.19 138 GLY A CA 1
ATOM 1106 C C . GLY A 1 138 ? -15.710 -3.359 17.254 1.00 97.19 138 GLY A C 1
ATOM 1107 O O . GLY A 1 138 ? -15.889 -4.409 17.873 1.00 97.19 138 GLY A O 1
ATOM 1108 N N . HIS A 1 139 ? -14.887 -3.293 16.202 1.00 97.19 139 HIS A N 1
ATOM 1109 C CA . HIS A 1 139 ? -14.144 -4.449 15.702 1.00 97.19 139 HIS A CA 1
ATOM 1110 C C . HIS A 1 139 ? -13.139 -4.924 16.749 1.00 97.19 139 HIS A C 1
ATOM 1112 O O . HIS A 1 139 ? -12.398 -4.134 17.339 1.00 97.19 139 HIS A O 1
ATOM 1118 N N . SER A 1 140 ? -13.093 -6.235 16.985 1.00 95.62 140 SER A N 1
ATOM 1119 C CA . SER A 1 140 ? -12.166 -6.854 17.940 1.00 95.62 140 SER A CA 1
ATOM 1120 C C . SER A 1 140 ? -10.753 -7.031 17.388 1.00 95.62 140 SER A C 1
ATOM 1122 O O . SER A 1 140 ? -9.816 -7.207 18.166 1.00 95.62 140 SER A O 1
ATOM 1124 N N . GLU A 1 141 ? -10.593 -6.993 16.066 1.00 94.56 141 GLU A N 1
ATOM 1125 C CA . GLU A 1 141 ? -9.339 -7.279 15.376 1.00 94.56 141 GLU A CA 1
ATOM 1126 C C . GLU A 1 141 ? -9.227 -6.539 14.037 1.00 94.56 141 GLU A C 1
ATOM 1128 O O . GLU A 1 141 ? -10.217 -6.068 13.475 1.00 94.56 141 GLU A O 1
ATOM 1133 N N . LEU A 1 142 ? -7.999 -6.488 13.520 1.00 97.44 142 LEU A N 1
ATOM 1134 C CA . LEU A 1 142 ? -7.678 -6.078 12.157 1.00 97.44 142 LEU A CA 1
ATOM 1135 C C . LEU A 1 142 ? -6.998 -7.244 11.432 1.00 97.44 142 LEU A C 1
ATOM 1137 O O . LEU A 1 142 ? -6.416 -8.132 12.061 1.00 97.44 142 LEU A O 1
ATOM 1141 N N . PHE A 1 143 ? -7.044 -7.230 10.102 1.00 97.69 143 PHE A N 1
ATOM 1142 C CA . PHE A 1 143 ? -6.551 -8.322 9.267 1.00 97.69 143 PHE A CA 1
ATOM 1143 C C . PHE A 1 143 ? -5.280 -7.904 8.502 1.00 97.69 143 PHE A C 1
ATOM 1145 O O . PHE A 1 143 ? -5.379 -7.284 7.447 1.00 97.69 143 PHE A O 1
ATOM 1152 N N . PRO A 1 144 ? -4.071 -8.214 9.001 1.00 97.31 144 PRO A N 1
ATOM 1153 C CA . PRO A 1 144 ? -2.835 -8.023 8.252 1.00 97.31 144 PRO A CA 1
ATOM 1154 C C . PRO A 1 144 ? -2.809 -8.925 7.012 1.00 97.31 144 PRO A C 1
ATOM 1156 O O . PRO A 1 144 ? -2.873 -10.151 7.133 1.00 97.31 144 PRO A O 1
ATOM 1159 N N . ILE A 1 145 ? -2.731 -8.317 5.827 1.00 97.38 145 ILE A N 1
ATOM 1160 C CA . ILE A 1 145 ? -2.808 -9.015 4.532 1.00 97.38 145 ILE A CA 1
ATOM 1161 C C . ILE A 1 145 ? -1.574 -8.833 3.651 1.00 97.38 145 ILE A C 1
ATOM 1163 O O . ILE A 1 145 ? -1.572 -9.326 2.522 1.00 97.38 145 ILE A O 1
ATOM 1167 N N . ASP A 1 146 ? -0.526 -8.165 4.135 1.00 96.38 146 ASP A N 1
ATOM 1168 C CA . ASP A 1 146 ? 0.671 -7.944 3.329 1.00 96.38 146 ASP A CA 1
ATOM 1169 C C . ASP A 1 146 ? 1.372 -9.269 2.958 1.00 96.38 146 ASP A C 1
ATOM 1171 O O . ASP A 1 146 ? 1.171 -10.323 3.566 1.00 96.38 146 ASP A O 1
ATOM 1175 N N . ALA A 1 147 ? 2.219 -9.245 1.941 1.00 95.94 147 ALA A N 1
ATOM 1176 C CA . ALA A 1 147 ? 3.044 -10.367 1.560 1.00 95.94 147 ALA A CA 1
ATOM 1177 C C . ALA A 1 147 ? 4.423 -9.905 1.100 1.00 95.94 147 ALA A C 1
ATOM 1179 O O . ALA A 1 147 ? 4.598 -8.855 0.492 1.00 95.94 147 ALA A O 1
ATOM 1180 N N . GLN A 1 148 ? 5.418 -10.758 1.313 1.00 95.06 148 GLN A N 1
ATOM 1181 C CA . GLN A 1 148 ? 6.690 -10.617 0.620 1.00 95.06 148 GLN A CA 1
ATOM 1182 C C . GLN A 1 148 ? 6.613 -11.293 -0.757 1.00 95.06 148 GLN A C 1
ATOM 1184 O O . GLN A 1 148 ? 5.935 -12.324 -0.893 1.00 95.06 148 GLN A O 1
ATOM 1189 N N . PRO A 1 149 ? 7.291 -10.761 -1.788 1.00 93.50 149 PRO A N 1
ATOM 1190 C CA . PRO A 1 149 ? 7.298 -11.372 -3.111 1.00 93.50 149 PRO A CA 1
ATOM 1191 C C . PRO A 1 149 ? 8.065 -12.694 -3.135 1.00 93.50 149 PRO A C 1
ATOM 1193 O O . PRO A 1 149 ? 8.971 -12.913 -2.344 1.00 93.50 149 PRO A O 1
ATOM 1196 N N . PHE A 1 150 ? 7.751 -13.597 -4.062 1.00 87.69 150 PHE A N 1
ATOM 1197 C CA . PHE A 1 150 ? 8.438 -14.888 -4.191 1.00 87.69 150 PHE A CA 1
ATOM 1198 C C . PHE A 1 150 ? 9.954 -14.741 -4.315 1.00 87.69 150 PHE A C 1
ATOM 1200 O O . PHE A 1 150 ? 10.679 -15.520 -3.704 1.00 87.69 150 PHE A O 1
ATOM 1207 N N . ARG A 1 151 ? 10.411 -13.698 -5.019 1.00 86.44 151 ARG A N 1
ATOM 1208 C CA . ARG A 1 151 ? 11.829 -13.400 -5.228 1.00 86.44 151 ARG A CA 1
ATOM 1209 C C . ARG A 1 151 ? 12.651 -13.330 -3.933 1.00 86.44 151 ARG A C 1
ATOM 1211 O O . ARG A 1 151 ? 13.828 -13.653 -3.980 1.00 86.44 151 ARG A O 1
ATOM 1218 N N . ILE A 1 152 ? 12.063 -12.995 -2.774 1.00 85.25 152 ILE A N 1
ATOM 1219 C CA . ILE A 1 152 ? 12.807 -12.992 -1.495 1.00 85.25 152 ILE A CA 1
ATOM 1220 C C . ILE A 1 152 ? 13.272 -14.387 -1.048 1.00 85.25 152 ILE A C 1
ATOM 1222 O O . ILE A 1 152 ? 14.040 -14.500 -0.101 1.00 85.25 152 ILE A O 1
ATOM 1226 N N . ARG A 1 153 ? 12.769 -15.455 -1.681 1.00 87.25 153 ARG A N 1
ATOM 1227 C CA . ARG A 1 153 ? 13.171 -16.843 -1.412 1.00 87.25 153 ARG A CA 1
ATOM 1228 C C . ARG A 1 153 ? 14.358 -17.297 -2.256 1.00 87.25 153 ARG A C 1
ATOM 1230 O O . ARG A 1 153 ? 14.802 -18.427 -2.086 1.00 87.25 153 ARG A O 1
ATOM 1237 N N . PHE A 1 154 ? 14.830 -16.466 -3.181 1.00 87.69 154 PHE A N 1
ATOM 1238 C CA . PHE A 1 154 ? 16.036 -16.763 -3.942 1.00 87.69 154 PHE A CA 1
ATOM 1239 C C . PHE A 1 154 ? 17.249 -16.774 -3.020 1.00 87.69 154 PHE A C 1
ATOM 1241 O O . PHE A 1 154 ? 17.281 -16.060 -2.015 1.00 87.69 154 PHE A O 1
ATOM 1248 N N . SER A 1 155 ? 18.257 -17.574 -3.371 1.00 91.69 155 SER A N 1
ATOM 1249 C CA . SER A 1 155 ? 19.522 -17.524 -2.649 1.00 91.69 155 SER A CA 1
ATOM 1250 C C . SER A 1 155 ? 20.126 -16.111 -2.757 1.00 91.69 155 SER A C 1
ATOM 1252 O O . SER A 1 155 ? 19.829 -15.378 -3.714 1.00 91.69 155 SER A O 1
ATOM 1254 N N . PRO A 1 156 ? 20.979 -15.689 -1.807 1.00 91.31 156 PRO A N 1
ATOM 1255 C CA . PRO A 1 156 ? 21.700 -14.425 -1.930 1.00 91.31 156 PRO A CA 1
ATOM 1256 C C . PRO A 1 156 ? 22.487 -14.320 -3.245 1.00 91.31 156 PRO A C 1
ATOM 1258 O O . PRO A 1 156 ? 22.501 -13.258 -3.862 1.00 91.31 156 PRO A O 1
ATOM 1261 N N . ALA A 1 157 ? 23.069 -15.432 -3.711 1.00 91.88 157 ALA A N 1
ATOM 1262 C CA . ALA A 1 157 ? 23.796 -15.499 -4.976 1.00 91.88 157 ALA A CA 1
ATOM 1263 C C . ALA A 1 157 ? 22.877 -15.246 -6.181 1.00 91.88 157 ALA A C 1
ATOM 1265 O O . ALA A 1 157 ? 23.162 -14.366 -6.990 1.00 91.88 157 ALA A O 1
ATOM 1266 N N . ASP A 1 158 ? 21.736 -15.935 -6.266 1.00 89.12 158 ASP A N 1
ATOM 1267 C CA . ASP A 1 158 ? 20.770 -15.735 -7.357 1.00 89.12 158 ASP A CA 1
ATOM 1268 C C . ASP A 1 158 ? 20.194 -14.315 -7.342 1.00 89.12 158 ASP A C 1
ATOM 1270 O O . ASP A 1 158 ? 20.016 -13.681 -8.384 1.00 89.12 158 ASP A O 1
ATOM 1274 N N . SER A 1 159 ? 19.928 -13.787 -6.144 1.00 87.69 159 SER A N 1
ATOM 1275 C CA . SER A 1 159 ? 19.440 -12.420 -5.961 1.00 87.69 159 SER A CA 1
ATOM 1276 C C . SER A 1 159 ? 20.442 -11.390 -6.477 1.00 87.69 159 SER A C 1
ATOM 1278 O O . SER A 1 159 ? 20.035 -10.464 -7.187 1.00 87.69 159 SER A O 1
ATOM 1280 N N . LEU A 1 160 ? 21.728 -11.575 -6.158 1.00 89.56 160 LEU A N 1
ATOM 1281 C CA . LEU A 1 160 ? 22.820 -10.729 -6.627 1.00 89.56 160 LEU A CA 1
ATOM 1282 C C . LEU A 1 160 ? 22.980 -10.827 -8.145 1.00 89.56 160 LEU A C 1
ATOM 1284 O O . LEU A 1 160 ? 22.978 -9.798 -8.808 1.00 89.56 160 LEU A O 1
ATOM 1288 N N . ILE A 1 161 ? 23.021 -12.038 -8.707 1.00 90.00 161 ILE A N 1
ATOM 1289 C CA . ILE A 1 161 ? 23.132 -12.258 -10.158 1.00 90.00 161 ILE A CA 1
ATOM 1290 C C . ILE A 1 161 ? 22.001 -11.540 -10.901 1.00 90.00 161 ILE A C 1
ATOM 1292 O O . ILE A 1 161 ? 22.254 -10.797 -11.849 1.00 90.00 161 ILE A O 1
ATOM 1296 N N . MET A 1 162 ? 20.754 -11.712 -10.455 1.00 87.19 162 MET A N 1
ATOM 1297 C CA . MET A 1 162 ? 19.595 -11.049 -11.058 1.00 87.19 162 MET A CA 1
ATOM 1298 C C . MET A 1 162 ? 19.680 -9.522 -10.948 1.00 87.19 162 MET A C 1
ATOM 1300 O O . MET A 1 162 ? 19.276 -8.819 -11.872 1.00 87.19 162 MET A O 1
ATOM 1304 N N . PHE A 1 163 ? 20.172 -8.994 -9.822 1.00 87.69 163 PHE A N 1
ATOM 1305 C CA . PHE A 1 163 ? 20.358 -7.555 -9.634 1.00 87.69 163 PHE A CA 1
ATOM 1306 C C . PHE A 1 163 ? 21.456 -7.003 -10.548 1.00 87.69 163 PHE A C 1
ATOM 1308 O O . PHE A 1 163 ? 21.195 -6.055 -11.279 1.00 87.69 163 PHE A O 1
ATOM 1315 N N . THR A 1 164 ? 22.634 -7.627 -10.573 1.00 90.75 164 THR A N 1
ATOM 1316 C CA . THR A 1 164 ? 23.761 -7.230 -11.426 1.00 90.75 164 THR A CA 1
ATOM 1317 C C . THR A 1 164 ? 23.381 -7.265 -12.901 1.00 90.75 164 THR A C 1
ATOM 1319 O O . THR A 1 164 ? 23.627 -6.301 -13.619 1.00 90.75 164 THR A O 1
ATOM 1322 N N . LYS A 1 165 ? 22.717 -8.336 -13.354 1.00 90.81 165 LYS A N 1
ATOM 1323 C CA . LYS A 1 165 ? 22.228 -8.434 -14.733 1.00 90.81 165 LYS A CA 1
ATOM 1324 C C . LYS A 1 165 ? 21.246 -7.327 -15.065 1.00 90.81 165 LYS A C 1
ATOM 1326 O O . LYS A 1 165 ? 21.398 -6.695 -16.102 1.00 90.81 165 LYS A O 1
ATOM 1331 N N . TYR A 1 166 ? 20.260 -7.091 -14.194 1.00 90.81 166 TYR A N 1
ATOM 1332 C CA . TYR A 1 166 ? 19.298 -6.005 -14.367 1.00 90.81 166 TYR A CA 1
ATOM 1333 C C . TYR A 1 166 ? 20.019 -4.662 -14.470 1.00 90.81 166 TYR A C 1
ATOM 1335 O O . TYR A 1 166 ? 19.748 -3.923 -15.407 1.00 90.81 166 TYR A O 1
ATOM 1343 N N . ASP A 1 167 ? 20.960 -4.381 -13.564 1.00 89.31 167 ASP A N 1
ATOM 1344 C CA . ASP A 1 167 ? 21.718 -3.130 -13.501 1.00 89.31 167 ASP A CA 1
ATOM 1345 C C . ASP A 1 167 ? 22.582 -2.867 -14.746 1.00 89.31 167 ASP A C 1
ATOM 1347 O O . ASP A 1 167 ? 22.674 -1.733 -15.210 1.00 89.31 167 ASP A O 1
ATOM 1351 N N . GLN A 1 168 ? 23.117 -3.921 -15.361 1.00 90.44 168 GLN A N 1
ATOM 1352 C CA . GLN A 1 168 ? 23.889 -3.830 -16.603 1.00 90.44 168 GLN A CA 1
ATOM 1353 C C . GLN A 1 168 ? 23.035 -3.544 -17.851 1.00 90.44 168 GLN A C 1
ATOM 1355 O O . GLN A 1 168 ? 23.579 -3.131 -18.875 1.00 90.44 168 GLN A O 1
ATOM 1360 N N . GLN A 1 169 ? 21.711 -3.741 -17.805 1.00 90.25 169 GLN A N 1
ATOM 1361 C CA . GLN A 1 169 ? 20.847 -3.459 -18.956 1.00 90.25 169 GLN A CA 1
ATOM 1362 C C . GLN A 1 169 ? 20.557 -1.966 -19.077 1.00 90.25 169 GLN A C 1
ATOM 1364 O O . GLN A 1 169 ? 20.075 -1.347 -18.129 1.00 90.25 169 GLN A O 1
ATOM 1369 N N . THR A 1 170 ? 20.725 -1.388 -20.260 1.00 88.69 170 THR A N 1
ATOM 1370 C CA . THR A 1 170 ? 20.315 -0.007 -20.538 1.00 88.69 170 THR A CA 1
ATOM 1371 C C . THR A 1 170 ? 19.123 0.011 -21.489 1.00 88.69 170 THR A C 1
ATOM 1373 O O . THR A 1 170 ? 19.017 -0.814 -22.390 1.00 88.69 170 THR A O 1
ATOM 1376 N N . ASP A 1 171 ? 18.197 0.944 -21.274 1.00 93.62 171 ASP A N 1
ATOM 1377 C CA . ASP A 1 171 ? 17.100 1.218 -22.202 1.00 93.62 171 ASP A CA 1
ATOM 1378 C C . ASP A 1 171 ? 16.769 2.716 -22.151 1.00 93.62 171 ASP A C 1
ATOM 1380 O O . ASP A 1 171 ? 16.597 3.299 -21.076 1.00 93.62 171 ASP A O 1
ATOM 1384 N N . THR A 1 172 ? 16.717 3.364 -23.315 1.00 93.06 172 THR A N 1
ATOM 1385 C CA . THR A 1 172 ? 16.523 4.821 -23.411 1.00 93.06 172 THR A CA 1
ATOM 1386 C C . THR A 1 172 ? 15.117 5.244 -22.998 1.00 93.06 172 THR A C 1
ATOM 1388 O O . THR A 1 172 ? 14.948 6.321 -22.424 1.00 93.06 172 THR A O 1
ATOM 1391 N N . SER A 1 173 ? 14.112 4.393 -23.230 1.00 91.56 173 SER A N 1
ATOM 1392 C CA . SER A 1 173 ? 12.738 4.661 -22.798 1.00 91.56 173 SER A CA 1
ATOM 1393 C C . SER A 1 173 ? 12.625 4.554 -21.279 1.00 91.56 173 SER A C 1
ATOM 1395 O O . SER A 1 173 ? 12.032 5.428 -20.651 1.00 91.56 173 SER A O 1
ATOM 1397 N N . PHE A 1 174 ? 13.235 3.531 -20.678 1.00 94.25 174 PHE A N 1
ATOM 1398 C CA . PHE A 1 174 ? 13.352 3.380 -19.232 1.00 94.25 174 PHE A CA 1
ATOM 1399 C C . PHE A 1 174 ? 14.019 4.609 -18.615 1.00 94.25 174 PHE A C 1
ATOM 1401 O O . PHE A 1 174 ? 13.427 5.224 -17.735 1.00 94.25 174 PHE A O 1
ATOM 1408 N N . ALA A 1 175 ? 15.190 5.020 -19.112 1.00 94.12 175 ALA A N 1
ATOM 1409 C CA . ALA A 1 175 ? 15.912 6.180 -18.585 1.00 94.12 175 ALA A CA 1
ATOM 1410 C C . ALA A 1 175 ? 15.090 7.480 -18.679 1.00 94.12 175 ALA A C 1
ATOM 1412 O O . ALA A 1 175 ? 15.059 8.275 -17.738 1.00 94.12 175 ALA A O 1
ATOM 1413 N N . TYR A 1 176 ? 14.383 7.686 -19.796 1.00 95.75 176 TYR A N 1
ATOM 1414 C CA . TYR A 1 176 ? 13.481 8.826 -19.963 1.00 95.75 176 TYR A CA 1
ATOM 1415 C C . TYR A 1 176 ? 12.378 8.837 -18.896 1.00 95.75 176 TYR A C 1
ATOM 1417 O O . TYR A 1 176 ? 12.175 9.847 -18.219 1.00 95.75 176 TYR A O 1
ATOM 1425 N N . TRP A 1 177 ? 11.673 7.718 -18.737 1.00 95.81 177 TRP A N 1
ATOM 1426 C CA . TRP A 1 177 ? 10.546 7.601 -17.815 1.00 95.81 177 TRP A CA 1
ATOM 1427 C C . TRP A 1 177 ? 10.979 7.593 -16.351 1.00 95.81 177 TRP A C 1
ATOM 1429 O O . TRP A 1 177 ? 10.291 8.189 -15.529 1.00 95.81 177 TRP A O 1
ATOM 1439 N N . ASP A 1 178 ? 12.116 6.990 -16.012 1.00 93.50 178 ASP A N 1
ATOM 1440 C CA . ASP A 1 178 ? 12.665 7.002 -14.654 1.00 93.50 178 ASP A CA 1
ATOM 1441 C C . ASP A 1 178 ? 12.951 8.438 -14.181 1.00 93.50 178 ASP A C 1
ATOM 1443 O O . ASP A 1 178 ? 12.611 8.815 -13.054 1.00 93.50 178 ASP A O 1
ATOM 1447 N N . LYS A 1 179 ? 13.434 9.304 -15.086 1.00 95.44 179 LYS A N 1
ATOM 1448 C CA . LYS A 1 179 ? 13.549 10.747 -14.829 1.00 95.44 179 LYS A CA 1
ATOM 1449 C C . LYS A 1 179 ? 12.186 11.402 -14.577 1.00 95.44 179 LYS A C 1
ATOM 1451 O O . LYS A 1 179 ? 12.071 12.198 -13.642 1.00 95.44 179 LYS A O 1
ATOM 1456 N N . GLN A 1 180 ? 11.158 11.075 -15.368 1.00 96.75 180 GLN A N 1
ATOM 1457 C CA . GLN A 1 180 ? 9.803 11.609 -15.155 1.00 96.75 180 GLN A CA 1
ATOM 1458 C C . GLN A 1 180 ? 9.222 11.150 -13.816 1.00 96.75 180 GLN A C 1
ATOM 1460 O O . GLN A 1 180 ? 8.672 11.962 -13.077 1.00 96.75 180 GLN A O 1
ATOM 1465 N N . TYR A 1 181 ? 9.392 9.876 -13.460 1.00 95.56 181 TYR A N 1
ATOM 1466 C CA . TYR A 1 181 ? 8.933 9.337 -12.183 1.00 95.56 181 TYR A CA 1
ATOM 1467 C C . TYR A 1 181 ? 9.688 9.928 -10.996 1.00 95.56 181 TYR A C 1
ATOM 1469 O O . TYR A 1 181 ? 9.069 10.224 -9.978 1.00 95.56 181 TYR A O 1
ATOM 1477 N N . SER A 1 182 ? 10.987 10.186 -11.139 1.00 93.25 182 SER A N 1
ATOM 1478 C CA . SER A 1 182 ? 11.771 10.894 -10.125 1.00 93.25 182 SER A CA 1
ATOM 1479 C C . SER A 1 182 ? 11.270 12.326 -9.907 1.00 93.25 182 SER A C 1
ATOM 1481 O O . SER A 1 182 ? 11.149 12.774 -8.768 1.00 93.25 182 SER A O 1
ATOM 1483 N N . ALA A 1 183 ? 10.939 13.054 -10.980 1.00 95.06 183 ALA A N 1
ATOM 1484 C CA . ALA A 1 183 ? 10.320 14.377 -10.872 1.00 95.06 183 ALA A CA 1
ATOM 1485 C C . ALA A 1 183 ? 8.912 14.303 -10.255 1.00 95.06 183 ALA A C 1
ATOM 1487 O O . ALA A 1 183 ? 8.586 15.085 -9.364 1.00 95.06 183 ALA A O 1
ATOM 1488 N N . TYR A 1 184 ? 8.109 13.322 -10.671 1.00 94.75 184 TYR A N 1
ATOM 1489 C CA . TYR A 1 184 ? 6.773 13.074 -10.138 1.00 94.75 184 TYR A CA 1
ATOM 1490 C C . TYR A 1 184 ? 6.794 12.775 -8.633 1.00 94.75 184 TYR A C 1
ATOM 1492 O O . TYR A 1 184 ? 5.990 13.342 -7.903 1.00 94.75 184 TYR A O 1
ATOM 1500 N N . SER A 1 185 ? 7.732 11.957 -8.143 1.00 91.38 185 SER A N 1
ATOM 1501 C CA . SER A 1 185 ? 7.899 11.692 -6.707 1.00 91.38 185 SER A CA 1
ATOM 1502 C C . SER A 1 185 ? 8.191 12.967 -5.908 1.00 91.38 185 SER A C 1
ATOM 1504 O O . SER A 1 185 ? 7.563 13.188 -4.878 1.00 91.38 185 SER A O 1
ATOM 1506 N N . ARG A 1 186 ? 9.059 13.858 -6.412 1.00 89.75 186 ARG A N 1
ATOM 1507 C CA . ARG A 1 186 ? 9.339 15.149 -5.750 1.00 89.75 186 ARG A CA 1
ATOM 1508 C C . ARG A 1 186 ? 8.108 16.056 -5.702 1.00 89.75 186 ARG A C 1
ATOM 1510 O O . ARG A 1 186 ? 7.839 16.678 -4.680 1.00 89.75 186 ARG A O 1
ATOM 1517 N N . LEU A 1 187 ? 7.344 16.120 -6.794 1.00 93.62 187 LEU A N 1
ATOM 1518 C CA . LEU A 1 187 ? 6.100 16.894 -6.838 1.00 93.62 187 LEU A CA 1
ATOM 1519 C C . LEU A 1 187 ? 5.034 16.317 -5.901 1.00 93.62 187 LEU A C 1
ATOM 1521 O O . LEU A 1 187 ? 4.297 17.081 -5.287 1.00 93.62 187 LEU A O 1
ATOM 1525 N N . GLN A 1 188 ? 4.969 14.992 -5.750 1.00 92.44 188 GLN A N 1
ATOM 1526 C CA . GLN A 1 188 ? 4.076 14.356 -4.783 1.00 92.44 188 GLN A CA 1
ATOM 1527 C C . GLN A 1 188 ? 4.439 14.700 -3.338 1.00 92.44 188 GLN A C 1
ATOM 1529 O O . GLN A 1 188 ? 3.535 14.970 -2.554 1.00 92.44 188 GLN A O 1
ATOM 1534 N N . ASP A 1 189 ? 5.726 14.752 -2.986 1.00 90.00 189 ASP A N 1
ATOM 1535 C CA . ASP A 1 189 ? 6.147 15.180 -1.646 1.00 90.00 189 ASP A CA 1
ATOM 1536 C C . ASP A 1 189 ? 5.713 16.620 -1.339 1.00 90.00 189 ASP A C 1
ATOM 1538 O O . ASP A 1 189 ? 5.182 16.890 -0.260 1.00 90.00 189 ASP A O 1
ATOM 1542 N N . LEU A 1 190 ? 5.849 17.526 -2.312 1.00 91.75 190 LEU A N 1
ATOM 1543 C CA . LEU A 1 190 ? 5.354 18.899 -2.193 1.00 91.75 190 LEU A CA 1
ATOM 1544 C C . LEU A 1 190 ? 3.825 18.954 -2.103 1.00 91.75 190 LEU A C 1
ATOM 1546 O O . LEU A 1 190 ? 3.282 19.698 -1.287 1.00 91.75 190 LEU A O 1
ATOM 1550 N N . LEU A 1 191 ? 3.118 18.171 -2.920 1.00 94.56 191 LEU A N 1
ATOM 1551 C CA . LEU A 1 191 ? 1.657 18.129 -2.914 1.00 94.56 191 LEU A CA 1
ATOM 1552 C C . LEU A 1 191 ? 1.127 17.590 -1.579 1.00 94.56 191 LEU A C 1
ATOM 1554 O O . LEU A 1 191 ? 0.227 18.187 -0.997 1.00 94.56 191 LEU A O 1
ATOM 1558 N N . LYS A 1 192 ? 1.721 16.514 -1.057 1.00 93.19 192 LYS A N 1
ATOM 1559 C CA . LYS A 1 192 ? 1.430 15.932 0.263 1.00 93.19 192 LYS A CA 1
ATOM 1560 C C . LYS A 1 192 ? 1.540 16.970 1.373 1.00 93.19 192 LYS A C 1
ATOM 1562 O O . LYS A 1 192 ? 0.658 17.062 2.224 1.00 93.19 192 LYS A O 1
ATOM 1567 N N . TYR A 1 193 ? 2.628 17.735 1.366 1.00 90.94 193 TYR A N 1
ATOM 1568 C CA . TYR A 1 193 ? 2.896 18.734 2.391 1.00 90.94 193 TYR A CA 1
ATOM 1569 C C . TYR A 1 193 ? 1.893 19.896 2.339 1.00 90.94 193 TYR A C 1
ATOM 1571 O O . TYR A 1 193 ? 1.336 20.273 3.371 1.00 90.94 193 TYR A O 1
ATOM 1579 N N . ASN A 1 194 ? 1.617 20.410 1.136 1.00 93.56 194 ASN A N 1
ATOM 1580 C CA . ASN A 1 194 ? 0.795 21.607 0.930 1.00 93.56 194 ASN A CA 1
ATOM 1581 C C . ASN A 1 194 ? -0.722 21.353 0.903 1.00 93.56 194 ASN A C 1
ATOM 1583 O O . ASN A 1 194 ? -1.491 22.307 0.985 1.00 93.56 194 ASN A O 1
ATOM 1587 N N . SER A 1 195 ? -1.167 20.100 0.794 1.00 96.19 195 SER A N 1
ATOM 1588 C CA . SER A 1 195 ? -2.595 19.754 0.725 1.00 96.19 195 SER A CA 1
ATOM 1589 C C . SER A 1 195 ? -3.175 19.393 2.095 1.00 96.19 195 SER A C 1
ATOM 1591 O O . SER A 1 195 ? -2.468 18.945 3.013 1.00 96.19 195 SER A O 1
ATOM 1593 N N . THR A 1 196 ? -4.499 19.489 2.233 1.00 97.19 196 THR A N 1
ATOM 1594 C CA . THR A 1 196 ? -5.203 18.784 3.315 1.00 97.19 196 THR A CA 1
ATOM 1595 C C . THR A 1 196 ? -5.054 17.268 3.143 1.00 97.19 196 THR A C 1
ATOM 1597 O O . THR A 1 196 ? -4.783 16.764 2.049 1.00 97.19 196 THR A O 1
ATOM 1600 N N . LEU A 1 197 ? -5.234 16.510 4.229 1.00 97.19 197 LEU A N 1
ATOM 1601 C CA . LEU A 1 197 ? -5.142 15.051 4.170 1.00 97.19 197 LEU A CA 1
ATOM 1602 C C . LEU A 1 197 ? -6.178 14.469 3.200 1.00 97.19 197 LEU A C 1
ATOM 1604 O O . LEU A 1 197 ? -5.846 13.598 2.402 1.00 97.19 197 LEU A O 1
ATOM 1608 N N . GLY A 1 198 ? -7.416 14.970 3.241 1.00 97.81 198 GLY A N 1
ATOM 1609 C CA . GLY A 1 198 ? -8.490 14.515 2.360 1.00 97.81 198 GLY A CA 1
ATOM 1610 C C . GLY A 1 198 ? -8.195 14.770 0.880 1.00 97.81 198 GLY A C 1
ATOM 1611 O O . GLY A 1 198 ? -8.417 13.885 0.057 1.00 97.81 198 GLY A O 1
ATOM 1612 N N . GLU A 1 199 ? -7.654 15.939 0.529 1.00 98.00 199 GLU A N 1
ATOM 1613 C CA . GLU A 1 199 ? -7.252 16.252 -0.850 1.00 98.00 199 GLU A CA 1
ATOM 1614 C C . GLU A 1 199 ? -6.136 15.336 -1.344 1.00 98.00 199 GLU A C 1
ATOM 1616 O O . GLU A 1 199 ? -6.250 14.765 -2.428 1.00 98.00 199 GLU A O 1
ATOM 1621 N N . TYR A 1 200 ? -5.090 15.137 -0.538 1.00 97.62 200 TYR A N 1
ATOM 1622 C CA . TYR A 1 200 ? -3.980 14.286 -0.950 1.00 97.62 200 TYR A CA 1
ATOM 1623 C C . TYR A 1 200 ? -4.388 12.811 -1.055 1.00 97.62 200 TYR A C 1
ATOM 1625 O O . TYR A 1 200 ? -4.001 12.133 -2.004 1.00 97.62 200 TYR A O 1
ATOM 1633 N N . LEU A 1 201 ? -5.228 12.311 -0.139 1.00 97.62 201 LEU A N 1
ATOM 1634 C CA . LEU A 1 201 ? -5.783 10.962 -0.256 1.00 97.62 201 LEU A CA 1
ATOM 1635 C C . LEU A 1 201 ? -6.668 10.818 -1.501 1.00 97.62 201 LEU A C 1
ATOM 1637 O O . LEU A 1 201 ? -6.579 9.789 -2.165 1.00 97.62 201 LEU A O 1
ATOM 1641 N N . ARG A 1 202 ? -7.474 11.824 -1.873 1.00 97.50 202 ARG A N 1
ATOM 1642 C CA . ARG A 1 202 ? -8.215 11.788 -3.149 1.00 97.50 202 ARG A CA 1
ATOM 1643 C C . ARG A 1 202 ? -7.260 11.676 -4.330 1.00 97.50 202 ARG A C 1
ATOM 1645 O O . ARG A 1 202 ? -7.411 10.744 -5.110 1.00 97.50 202 ARG A O 1
ATOM 1652 N N . PHE A 1 203 ? -6.239 12.531 -4.393 1.00 97.56 203 PHE A N 1
ATOM 1653 C CA . PHE A 1 203 ? -5.215 12.477 -5.437 1.00 97.56 203 PHE A CA 1
ATOM 1654 C C . PHE A 1 203 ? -4.544 11.096 -5.532 1.00 97.56 203 PHE A C 1
ATOM 1656 O O . PHE A 1 203 ? -4.374 10.575 -6.633 1.00 97.56 203 PHE A O 1
ATOM 1663 N N . LEU A 1 204 ? -4.187 10.477 -4.397 1.00 96.06 204 LEU A N 1
ATOM 1664 C CA . LEU A 1 204 ? -3.579 9.140 -4.368 1.00 96.06 204 LEU A CA 1
ATOM 1665 C C . LEU A 1 204 ? -4.502 8.048 -4.916 1.00 96.06 204 LEU A C 1
ATOM 1667 O O . LEU A 1 204 ? -4.009 7.086 -5.500 1.00 96.06 204 LEU A O 1
ATOM 1671 N N . ASN A 1 205 ? -5.815 8.206 -4.733 1.00 96.44 205 ASN A N 1
ATOM 1672 C CA . ASN A 1 205 ? -6.829 7.220 -5.100 1.00 96.44 205 ASN A CA 1
ATOM 1673 C C . ASN A 1 205 ? -7.496 7.492 -6.462 1.00 96.44 205 ASN A C 1
ATOM 1675 O O . ASN A 1 205 ? -8.407 6.765 -6.859 1.00 96.44 205 ASN A O 1
ATOM 1679 N N . GLU A 1 206 ? -7.052 8.518 -7.194 1.00 97.00 206 GLU A N 1
ATOM 1680 C CA . GLU A 1 206 ? -7.484 8.777 -8.567 1.00 97.00 206 GLU A CA 1
ATOM 1681 C C . GLU A 1 206 ? -6.990 7.688 -9.526 1.00 97.00 206 GLU A C 1
ATOM 1683 O O . GLU A 1 206 ? -5.840 7.244 -9.460 1.00 97.00 206 GLU A O 1
ATOM 1688 N N . GLU A 1 207 ? -7.825 7.330 -10.506 1.00 95.94 207 GLU A N 1
ATOM 1689 C CA . GLU A 1 207 ? -7.485 6.352 -11.548 1.00 95.94 207 GLU A CA 1
ATOM 1690 C C . GLU A 1 207 ? -6.176 6.711 -12.267 1.00 95.94 207 GLU A C 1
ATOM 1692 O O . GLU A 1 207 ? -5.311 5.857 -12.464 1.00 95.94 207 GLU A O 1
ATOM 1697 N N . ALA A 1 208 ? -5.973 7.994 -12.579 1.00 96.06 208 ALA A N 1
ATOM 1698 C CA . ALA A 1 208 ? -4.754 8.465 -13.224 1.00 96.06 208 ALA A CA 1
ATOM 1699 C C . ALA A 1 208 ? -3.508 8.295 -12.332 1.00 96.06 208 ALA A C 1
ATOM 1701 O O . ALA A 1 208 ? -2.426 7.982 -12.835 1.00 96.06 208 ALA A O 1
ATOM 1702 N N . THR A 1 209 ? -3.633 8.475 -11.013 1.00 95.75 209 THR A N 1
ATOM 1703 C CA . THR A 1 209 ? -2.528 8.262 -10.064 1.00 95.75 209 THR A CA 1
ATOM 1704 C C . THR A 1 209 ? -2.222 6.779 -9.898 1.00 95.75 209 THR A C 1
ATOM 1706 O O . THR A 1 209 ? -1.053 6.391 -9.957 1.00 95.75 209 THR A O 1
ATOM 1709 N N . HIS A 1 210 ? -3.246 5.930 -9.811 1.00 92.81 210 HIS A N 1
ATOM 1710 C CA . HIS A 1 210 ? -3.076 4.478 -9.822 1.00 92.81 210 HIS A CA 1
ATOM 1711 C C . HIS A 1 210 ? -2.392 3.987 -11.105 1.00 92.81 210 HIS A C 1
ATOM 1713 O O . HIS A 1 210 ? -1.412 3.240 -11.035 1.00 92.81 210 HIS A O 1
ATOM 1719 N N . ALA A 1 211 ? -2.833 4.465 -12.272 1.00 95.00 211 ALA A N 1
ATOM 1720 C CA . ALA A 1 211 ? -2.226 4.132 -13.556 1.00 95.00 211 ALA A CA 1
ATOM 1721 C C . ALA A 1 211 ? -0.749 4.555 -13.615 1.00 95.00 211 ALA A C 1
ATOM 1723 O O . ALA A 1 211 ? 0.101 3.771 -14.042 1.00 95.00 211 ALA A O 1
ATOM 1724 N N . ARG A 1 212 ? -0.405 5.754 -13.119 1.00 95.19 212 ARG A N 1
ATOM 1725 C CA . ARG A 1 212 ? 0.995 6.202 -13.006 1.00 95.19 212 ARG A CA 1
ATOM 1726 C C . ARG A 1 212 ? 1.810 5.315 -12.067 1.00 95.19 212 ARG A C 1
ATOM 1728 O O . ARG A 1 212 ? 2.940 4.975 -12.416 1.00 95.19 212 ARG A O 1
ATOM 1735 N N . SER A 1 213 ? 1.251 4.930 -10.918 1.00 91.75 213 SER A N 1
ATOM 1736 C CA . SER A 1 213 ? 1.913 4.070 -9.929 1.00 91.75 213 SER A CA 1
ATOM 1737 C C . SER A 1 213 ? 2.277 2.705 -10.521 1.00 91.75 213 SER A C 1
ATOM 1739 O O . SER A 1 213 ? 3.440 2.300 -10.472 1.00 91.75 213 SER A O 1
ATOM 1741 N N . ILE A 1 214 ? 1.326 2.039 -11.186 1.00 93.56 214 ILE A N 1
ATOM 1742 C CA . ILE A 1 214 ? 1.574 0.769 -11.890 1.00 93.56 214 ILE A CA 1
ATOM 1743 C C . ILE A 1 214 ? 2.533 0.986 -13.070 1.00 93.56 214 ILE A C 1
ATOM 1745 O O . ILE A 1 214 ? 3.441 0.182 -13.287 1.00 93.56 214 ILE A O 1
ATOM 1749 N N . GLY A 1 215 ? 2.383 2.094 -13.800 1.00 95.19 215 GLY A N 1
ATOM 1750 C CA . GLY A 1 215 ? 3.247 2.471 -14.918 1.00 95.19 215 GLY A CA 1
ATOM 1751 C C . GLY A 1 215 ? 4.729 2.529 -14.540 1.00 95.19 215 GLY A C 1
ATOM 1752 O O . GLY A 1 215 ? 5.563 2.042 -15.303 1.00 95.19 215 GLY A O 1
ATOM 1753 N N . ARG A 1 216 ? 5.066 3.010 -13.332 1.00 93.94 216 ARG A N 1
ATOM 1754 C CA . ARG A 1 216 ? 6.455 3.047 -12.839 1.00 93.94 216 ARG A CA 1
ATOM 1755 C C . ARG A 1 216 ? 7.076 1.655 -12.813 1.00 93.94 216 ARG A C 1
ATOM 1757 O O . ARG A 1 216 ? 8.224 1.480 -13.210 1.00 93.94 216 ARG A O 1
ATOM 1764 N N . TRP A 1 217 ? 6.300 0.659 -12.392 1.00 93.38 217 TRP A N 1
ATOM 1765 C CA . TRP A 1 217 ? 6.723 -0.737 -12.375 1.00 93.38 217 TRP A CA 1
ATOM 1766 C C . TRP A 1 217 ? 6.726 -1.356 -13.768 1.00 93.38 217 TRP A C 1
ATOM 1768 O O . TRP A 1 217 ? 7.666 -2.069 -14.107 1.00 93.38 217 TRP A O 1
ATOM 1778 N N . LEU A 1 218 ? 5.735 -1.059 -14.608 1.00 95.00 218 LEU A N 1
ATOM 1779 C CA . LEU A 1 218 ? 5.688 -1.570 -15.980 1.00 95.00 218 LEU A CA 1
ATOM 1780 C C . LEU A 1 218 ? 6.855 -1.070 -16.831 1.00 95.00 218 LEU A C 1
ATOM 1782 O O . LEU A 1 218 ? 7.378 -1.823 -17.647 1.00 95.00 218 LEU A O 1
ATOM 1786 N N . VAL A 1 219 ? 7.320 0.160 -16.630 1.00 94.75 219 VAL A N 1
ATOM 1787 C CA . VAL A 1 219 ? 8.475 0.683 -17.369 1.00 94.75 219 VAL A CA 1
ATOM 1788 C C . VAL A 1 219 ? 9.753 -0.114 -17.079 1.00 94.75 219 VAL A C 1
ATOM 1790 O O . VAL A 1 219 ? 10.577 -0.267 -17.978 1.00 94.75 219 VAL A O 1
ATOM 1793 N N . THR A 1 220 ? 9.898 -0.719 -15.892 1.00 92.56 220 THR A N 1
ATOM 1794 C CA . THR A 1 220 ? 11.047 -1.599 -15.585 1.00 92.56 220 THR A CA 1
ATOM 1795 C C . THR A 1 220 ? 11.157 -2.788 -16.544 1.00 92.56 220 THR A C 1
ATOM 1797 O O . THR A 1 220 ? 12.261 -3.263 -16.795 1.00 92.56 220 THR A O 1
ATOM 1800 N N . THR A 1 221 ? 10.043 -3.214 -17.156 1.00 94.19 221 THR A N 1
ATOM 1801 C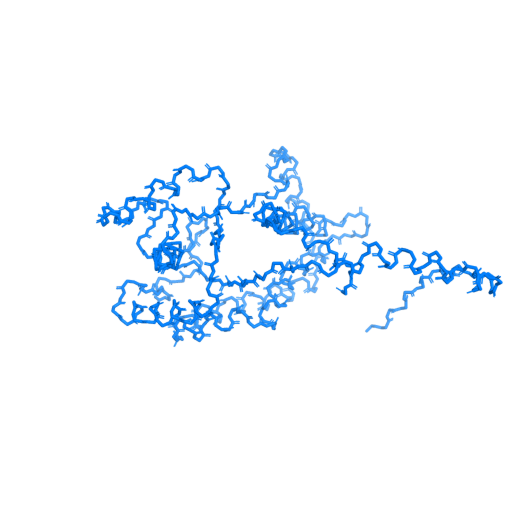 CA . THR A 1 221 ? 10.006 -4.313 -18.137 1.00 94.19 221 THR A CA 1
ATOM 1802 C C . THR A 1 221 ? 10.728 -3.998 -19.444 1.00 94.19 221 THR A C 1
ATOM 1804 O O . THR A 1 221 ? 11.015 -4.909 -20.213 1.00 94.19 221 THR A O 1
ATOM 1807 N N . LYS A 1 222 ? 11.055 -2.722 -19.689 1.00 92.69 222 LYS A N 1
ATOM 1808 C CA . LYS A 1 222 ? 11.861 -2.297 -20.838 1.00 92.69 222 LYS A CA 1
ATOM 1809 C C . LYS A 1 222 ? 13.332 -2.678 -20.713 1.00 92.69 222 LYS A C 1
ATOM 1811 O O . LYS A 1 222 ? 14.010 -2.752 -21.728 1.00 92.69 222 LYS A O 1
ATOM 1816 N N . ARG A 1 223 ? 13.830 -2.931 -19.499 1.00 93.25 223 ARG A N 1
ATOM 1817 C CA . ARG A 1 223 ? 15.203 -3.407 -19.301 1.00 93.25 223 ARG A CA 1
ATOM 1818 C C . ARG A 1 223 ? 15.295 -4.901 -19.605 1.00 93.25 223 ARG A C 1
ATOM 1820 O O . ARG A 1 223 ? 14.500 -5.694 -1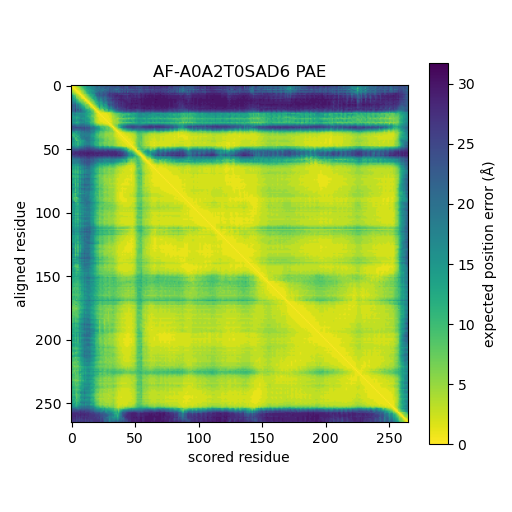9.101 1.00 93.25 223 ARG A O 1
ATOM 1827 N N . GLY A 1 224 ? 16.313 -5.280 -20.368 1.00 92.38 224 GLY A N 1
ATOM 1828 C CA . GLY A 1 224 ? 16.529 -6.648 -20.831 1.00 92.38 224 GLY A CA 1
ATOM 1829 C C . GLY A 1 224 ? 16.340 -6.787 -22.334 1.00 92.38 224 GLY A C 1
ATOM 1830 O O . GLY A 1 224 ? 16.156 -5.815 -23.059 1.00 92.38 224 GLY A O 1
ATOM 1831 N N . THR A 1 225 ? 16.395 -8.025 -22.806 1.00 90.06 225 THR A N 1
ATOM 1832 C CA . THR A 1 225 ? 16.232 -8.378 -24.220 1.00 90.06 225 THR A CA 1
ATOM 1833 C C . THR A 1 225 ? 15.201 -9.492 -24.369 1.00 90.06 225 THR A C 1
ATOM 1835 O O . THR A 1 225 ? 14.832 -10.139 -23.396 1.00 90.06 225 THR A O 1
ATOM 1838 N N . ASN A 1 226 ? 14.785 -9.806 -25.596 1.00 88.00 226 ASN A N 1
ATOM 1839 C CA . ASN A 1 226 ? 13.893 -10.950 -25.836 1.00 88.00 226 ASN A CA 1
ATOM 1840 C C . ASN A 1 226 ? 14.506 -12.303 -25.422 1.00 88.00 226 ASN A C 1
ATOM 1842 O O . ASN A 1 226 ? 13.772 -13.267 -25.234 1.00 88.00 226 ASN A O 1
ATOM 1846 N N . ARG A 1 227 ? 15.840 -12.392 -25.311 1.00 89.75 227 ARG A N 1
ATOM 1847 C CA . ARG A 1 227 ? 16.550 -13.595 -24.843 1.00 89.75 227 ARG A CA 1
ATOM 1848 C C . ARG A 1 227 ? 16.795 -13.582 -23.335 1.00 89.75 227 ARG A C 1
ATOM 1850 O O . ARG A 1 227 ? 16.980 -14.637 -22.744 1.00 89.75 227 ARG A O 1
ATOM 1857 N N . GLU A 1 228 ? 16.799 -12.398 -22.733 1.00 89.50 228 GLU A N 1
ATOM 1858 C CA . GLU A 1 228 ? 17.006 -12.185 -21.303 1.00 89.50 228 GLU A CA 1
ATOM 1859 C C . GLU A 1 228 ? 16.072 -11.063 -20.813 1.00 89.50 228 GLU A C 1
ATOM 1861 O O . GLU A 1 228 ? 16.502 -9.914 -20.651 1.00 89.50 228 GLU A O 1
ATOM 1866 N N . PRO A 1 229 ? 14.769 -11.350 -20.627 1.00 92.81 229 PRO A N 1
ATOM 1867 C CA . PRO A 1 229 ? 13.744 -10.349 -20.328 1.00 92.81 229 PRO A CA 1
ATOM 1868 C C . PRO A 1 229 ? 13.733 -9.965 -18.837 1.00 92.81 229 PRO A C 1
ATOM 1870 O O . PRO A 1 229 ? 12.690 -9.932 -18.184 1.00 92.81 229 PRO A O 1
ATOM 1873 N N . ILE A 1 230 ? 14.909 -9.643 -18.289 1.00 92.69 230 ILE A N 1
ATOM 1874 C CA . ILE A 1 230 ? 15.158 -9.489 -16.849 1.00 92.69 230 ILE A CA 1
ATOM 1875 C C . ILE A 1 230 ? 14.240 -8.463 -16.165 1.00 92.69 230 ILE A C 1
ATOM 1877 O O . ILE A 1 230 ? 13.871 -8.633 -15.001 1.00 92.69 230 ILE A O 1
ATOM 1881 N N . GLY A 1 231 ? 13.836 -7.403 -16.869 1.00 93.31 231 GLY A N 1
ATOM 1882 C CA . GLY A 1 231 ? 12.877 -6.425 -16.369 1.00 93.31 231 GLY A CA 1
ATOM 1883 C C . GLY A 1 231 ? 11.468 -6.996 -16.218 1.00 93.31 231 GLY A C 1
ATOM 1884 O O . GLY A 1 231 ? 10.809 -6.752 -15.207 1.00 93.31 231 GLY A O 1
ATOM 1885 N N . ALA A 1 232 ? 11.012 -7.791 -17.190 1.00 94.19 232 ALA A N 1
ATOM 1886 C CA . ALA A 1 232 ? 9.724 -8.480 -17.123 1.00 94.19 232 ALA A CA 1
ATOM 1887 C C . ALA A 1 232 ? 9.722 -9.539 -16.011 1.00 94.19 232 ALA A C 1
ATOM 1889 O O . ALA A 1 232 ? 8.794 -9.577 -15.198 1.00 94.19 232 ALA A O 1
ATOM 1890 N N . ASP A 1 233 ? 10.804 -10.312 -15.901 1.00 92.38 233 ASP A N 1
ATOM 1891 C CA . ASP A 1 233 ? 10.995 -11.289 -14.826 1.00 92.38 233 ASP A CA 1
ATOM 1892 C C . ASP A 1 233 ? 11.019 -10.609 -13.450 1.00 92.38 233 ASP A C 1
ATOM 1894 O O . ASP A 1 233 ? 10.421 -11.088 -12.482 1.00 92.38 233 ASP A O 1
ATOM 1898 N N . GLY A 1 234 ? 11.661 -9.443 -13.351 1.00 90.56 234 GLY A N 1
ATOM 1899 C CA . GLY A 1 234 ? 11.656 -8.605 -12.156 1.00 90.56 234 GLY A CA 1
ATOM 1900 C C . GLY A 1 234 ? 10.255 -8.114 -11.785 1.00 90.56 234 GLY A C 1
ATOM 1901 O O . GLY A 1 234 ? 9.854 -8.240 -10.625 1.00 90.56 234 GLY A O 1
ATOM 1902 N N . PHE A 1 235 ? 9.495 -7.601 -12.754 1.00 93.44 235 PHE A N 1
ATOM 1903 C CA . PHE A 1 235 ? 8.123 -7.135 -12.551 1.00 93.44 235 PHE A CA 1
ATOM 1904 C C . PHE A 1 235 ? 7.213 -8.256 -12.041 1.00 93.44 235 PHE A C 1
ATOM 1906 O O . PHE A 1 235 ? 6.542 -8.083 -11.016 1.00 93.44 235 PHE A O 1
ATOM 1913 N N . ILE A 1 236 ? 7.228 -9.418 -12.705 1.00 94.25 236 ILE A N 1
ATOM 1914 C CA . ILE A 1 236 ? 6.342 -10.528 -12.348 1.00 94.25 236 ILE A CA 1
ATOM 1915 C C . ILE A 1 236 ? 6.733 -11.149 -11.005 1.00 94.25 236 ILE A C 1
ATOM 1917 O O . ILE A 1 236 ? 5.860 -11.384 -10.175 1.00 94.25 236 ILE A O 1
ATOM 1921 N N . SER A 1 237 ? 8.030 -11.361 -10.743 1.00 92.25 237 SER A N 1
ATOM 1922 C CA . SER A 1 237 ? 8.517 -12.052 -9.536 1.00 92.25 237 SER A CA 1
ATOM 1923 C C . SER A 1 237 ? 8.539 -11.181 -8.278 1.00 92.25 237 SER A C 1
ATOM 1925 O O . SER A 1 237 ? 8.537 -11.723 -7.165 1.00 92.25 237 SER A O 1
ATOM 1927 N N . ARG A 1 238 ? 8.549 -9.847 -8.435 1.00 90.38 238 ARG A N 1
ATOM 1928 C CA . ARG A 1 238 ? 8.559 -8.869 -7.338 1.00 90.38 238 ARG A CA 1
ATOM 1929 C C . ARG A 1 238 ? 7.221 -8.146 -7.206 1.00 90.38 238 ARG A C 1
ATOM 1931 O O . ARG A 1 238 ? 6.444 -8.467 -6.312 1.00 90.38 238 ARG A O 1
ATOM 1938 N N . TYR A 1 239 ? 6.951 -7.172 -8.069 1.00 93.38 239 TYR A N 1
ATOM 1939 C CA . TYR A 1 239 ? 5.806 -6.278 -7.898 1.00 93.38 239 TYR A CA 1
ATOM 1940 C C . TYR A 1 239 ? 4.475 -7.016 -8.054 1.00 93.38 239 TYR A C 1
ATOM 1942 O O . TYR A 1 239 ? 3.654 -7.008 -7.135 1.00 93.38 239 TYR A O 1
ATOM 1950 N N . TYR A 1 240 ? 4.274 -7.706 -9.178 1.00 95.69 240 TYR A N 1
ATOM 1951 C CA . TYR A 1 240 ? 3.014 -8.400 -9.436 1.00 95.69 240 TYR A CA 1
ATOM 1952 C C . TYR A 1 240 ? 2.803 -9.559 -8.457 1.00 95.69 240 TYR A C 1
ATOM 1954 O O . TYR A 1 240 ? 1.728 -9.691 -7.880 1.00 95.69 240 TYR A O 1
ATOM 1962 N N . ASN A 1 241 ? 3.845 -10.357 -8.188 1.00 96.50 241 ASN A N 1
ATOM 1963 C CA . ASN A 1 241 ? 3.750 -11.471 -7.246 1.00 96.50 241 ASN A CA 1
ATOM 1964 C C . ASN A 1 241 ? 3.342 -11.032 -5.830 1.00 96.50 241 ASN A C 1
ATOM 1966 O O . ASN A 1 241 ? 2.483 -11.680 -5.234 1.00 96.50 241 ASN A O 1
ATOM 1970 N N . ARG A 1 242 ? 3.921 -9.946 -5.290 1.00 95.88 242 ARG A N 1
ATOM 1971 C CA . ARG A 1 242 ? 3.511 -9.406 -3.982 1.00 95.88 242 ARG A CA 1
ATOM 1972 C C . ARG A 1 242 ? 2.034 -9.016 -3.997 1.00 95.88 242 ARG A C 1
ATOM 1974 O O . ARG A 1 242 ? 1.285 -9.500 -3.156 1.00 95.88 242 ARG A O 1
ATOM 1981 N N . ASN A 1 243 ? 1.610 -8.211 -4.972 1.00 95.94 243 ASN A N 1
ATOM 1982 C CA . ASN A 1 243 ? 0.221 -7.755 -5.074 1.00 95.94 243 ASN A CA 1
ATOM 1983 C C . ASN A 1 243 ? -0.765 -8.921 -5.241 1.00 95.94 243 ASN A C 1
ATOM 1985 O O . ASN A 1 243 ? -1.802 -8.947 -4.583 1.00 95.94 243 ASN A O 1
ATOM 1989 N N . LEU A 1 244 ? -0.416 -9.939 -6.032 1.00 96.81 244 LEU A N 1
ATOM 1990 C CA . LEU A 1 244 ? -1.227 -11.147 -6.189 1.00 96.81 244 LEU A CA 1
ATOM 1991 C C . LEU A 1 244 ? -1.343 -11.943 -4.879 1.00 96.81 244 LEU A C 1
ATOM 1993 O O . LEU A 1 244 ? -2.399 -12.494 -4.572 1.00 96.81 244 LEU A O 1
ATOM 1997 N N . ARG A 1 245 ? -0.277 -11.994 -4.074 1.00 96.94 245 ARG A N 1
ATOM 1998 C CA . ARG A 1 245 ? -0.310 -12.631 -2.748 1.00 96.94 245 ARG A CA 1
ATOM 1999 C C . ARG A 1 245 ? -1.166 -11.850 -1.752 1.00 96.94 245 ARG A C 1
ATOM 2001 O O . ARG A 1 245 ? -1.928 -12.480 -1.024 1.00 96.94 245 ARG A O 1
ATOM 2008 N N . ILE A 1 246 ? -1.087 -10.518 -1.749 1.00 96.81 246 ILE A N 1
ATOM 2009 C CA . ILE A 1 246 ? -1.957 -9.647 -0.938 1.00 96.81 246 ILE A CA 1
ATOM 2010 C C . ILE A 1 246 ? -3.418 -9.854 -1.336 1.00 96.81 246 ILE A C 1
ATOM 2012 O O . ILE A 1 246 ? -4.275 -10.085 -0.486 1.00 96.81 246 ILE A O 1
ATOM 2016 N N . TYR A 1 247 ? -3.691 -9.863 -2.639 1.00 95.75 247 TYR A N 1
ATOM 2017 C CA . TYR A 1 247 ? -5.009 -10.159 -3.180 1.00 95.75 247 TYR A CA 1
ATOM 2018 C C . TYR A 1 247 ? -5.516 -11.540 -2.736 1.00 95.75 247 TYR A C 1
ATOM 2020 O O . TYR A 1 247 ? -6.638 -11.661 -2.253 1.00 95.75 247 TYR A O 1
ATOM 2028 N N . SER A 1 248 ? -4.670 -12.572 -2.791 1.00 95.44 248 SER A N 1
ATOM 2029 C CA . SER A 1 248 ? -5.000 -13.907 -2.278 1.00 95.44 248 SER A CA 1
ATOM 2030 C C . SER A 1 248 ? -5.280 -13.912 -0.768 1.00 95.44 248 SER A C 1
ATOM 2032 O O . SER A 1 248 ? -6.182 -14.612 -0.312 1.00 95.44 248 SER A O 1
ATOM 2034 N N . ASN A 1 249 ? -4.558 -13.116 0.028 1.00 95.31 249 ASN A N 1
ATOM 2035 C CA . ASN A 1 249 ? -4.856 -12.949 1.453 1.00 95.31 249 ASN A CA 1
ATOM 2036 C C . ASN A 1 249 ? -6.220 -12.282 1.668 1.00 95.31 249 ASN A C 1
ATOM 2038 O O . ASN A 1 249 ? -6.994 -12.759 2.494 1.00 95.31 249 ASN A O 1
ATOM 2042 N N . LEU A 1 250 ? -6.543 -11.239 0.898 1.00 93.56 250 LEU A N 1
ATOM 2043 C CA . LEU A 1 250 ? -7.845 -10.572 0.946 1.00 93.56 250 LEU A CA 1
ATOM 2044 C C . LEU A 1 250 ? -8.989 -11.530 0.582 1.00 93.56 250 LEU A C 1
ATOM 2046 O O . LEU A 1 250 ? -10.006 -11.550 1.270 1.00 93.56 250 LEU A O 1
ATOM 2050 N N . GLN A 1 251 ? -8.812 -12.369 -0.443 1.00 91.38 251 GLN A N 1
ATOM 2051 C CA . GLN A 1 251 ? -9.795 -13.392 -0.817 1.00 91.38 251 GLN A CA 1
ATOM 2052 C C . GLN A 1 251 ? -10.122 -14.337 0.343 1.00 91.38 251 GLN A C 1
ATOM 2054 O O . GLN A 1 251 ? -11.285 -14.665 0.545 1.00 91.38 251 GLN A O 1
ATOM 2059 N N . ARG A 1 252 ? -9.122 -14.741 1.137 1.00 91.62 252 ARG A N 1
ATOM 2060 C CA . ARG A 1 252 ? -9.328 -15.618 2.305 1.00 91.62 252 ARG A CA 1
ATOM 2061 C C . ARG A 1 252 ? -10.148 -14.959 3.421 1.00 91.62 252 ARG A C 1
ATOM 2063 O O . ARG A 1 252 ? -10.649 -15.670 4.285 1.00 91.62 252 ARG A O 1
ATOM 2070 N N . LEU A 1 253 ? -10.283 -13.629 3.424 1.00 90.19 253 LEU A N 1
ATOM 2071 C CA . LEU A 1 253 ? -11.131 -12.901 4.377 1.00 90.19 253 LEU A CA 1
ATOM 2072 C C . LEU A 1 253 ? -12.601 -12.846 3.951 1.00 90.19 253 LEU A C 1
ATOM 2074 O O . LEU A 1 253 ? -13.468 -12.572 4.786 1.00 90.19 253 LEU A O 1
ATOM 2078 N N . VAL A 1 254 ? -12.881 -13.056 2.663 1.00 85.44 254 VAL A N 1
ATOM 2079 C CA . VAL A 1 254 ? -14.236 -13.037 2.115 1.00 85.44 254 VAL A CA 1
ATOM 2080 C C . VAL A 1 254 ? -14.943 -14.328 2.510 1.00 85.44 254 VAL A C 1
ATOM 2082 O O . VAL A 1 254 ? -14.527 -15.419 2.138 1.00 85.44 254 VAL A O 1
ATOM 2085 N N . THR A 1 255 ? -16.039 -14.195 3.254 1.00 74.75 255 THR A N 1
ATOM 2086 C CA . THR A 1 255 ? -16.861 -15.326 3.706 1.00 74.75 255 THR A CA 1
ATOM 2087 C C . THR A 1 255 ? -18.113 -15.541 2.854 1.00 74.75 255 THR A C 1
ATOM 2089 O O . THR A 1 255 ? -18.809 -16.534 3.049 1.00 74.75 255 THR A O 1
ATOM 2092 N N . SER A 1 256 ? -18.432 -14.635 1.919 1.00 66.06 256 SER A N 1
ATOM 2093 C CA . SER A 1 256 ? -19.518 -14.860 0.964 1.00 66.06 256 SER A CA 1
ATOM 2094 C C . SER A 1 256 ? -19.051 -15.790 -0.155 1.00 66.06 256 SER A C 1
ATOM 2096 O O . SER A 1 256 ? -17.951 -15.649 -0.684 1.00 66.06 256 SER A O 1
ATOM 2098 N N . LEU A 1 257 ? -19.918 -16.715 -0.570 1.00 57.59 257 LEU A N 1
ATOM 2099 C CA . LEU A 1 257 ? -19.672 -17.645 -1.684 1.00 57.59 257 LEU A CA 1
ATOM 2100 C C . LEU A 1 257 ? -19.684 -16.945 -3.069 1.00 57.59 257 LEU A C 1
ATOM 2102 O O . LEU A 1 257 ? -19.809 -17.595 -4.102 1.00 57.59 257 LEU A O 1
ATOM 2106 N N . GLY A 1 258 ? -19.554 -15.612 -3.092 1.00 51.19 258 GLY A N 1
ATOM 2107 C CA . GLY A 1 258 ? -19.683 -14.728 -4.248 1.00 51.19 258 GLY A CA 1
ATOM 2108 C C . GLY A 1 258 ? -18.480 -14.680 -5.168 1.00 51.19 258 GLY A C 1
ATOM 2109 O O . GLY A 1 258 ? -17.902 -13.612 -5.353 1.00 51.19 258 GLY A O 1
ATOM 2110 N N . TRP A 1 259 ? -18.120 -15.817 -5.757 1.00 49.31 259 TRP A N 1
ATOM 2111 C CA . TRP A 1 259 ? -17.049 -15.927 -6.743 1.00 49.31 259 TRP A CA 1
ATOM 2112 C C . TRP A 1 259 ? -17.579 -16.390 -8.101 1.00 49.31 259 TRP A C 1
ATOM 2114 O O . TRP A 1 259 ? -17.537 -17.567 -8.437 1.00 49.31 259 TRP A O 1
ATOM 2124 N N . SER A 1 260 ? -18.035 -15.441 -8.919 1.00 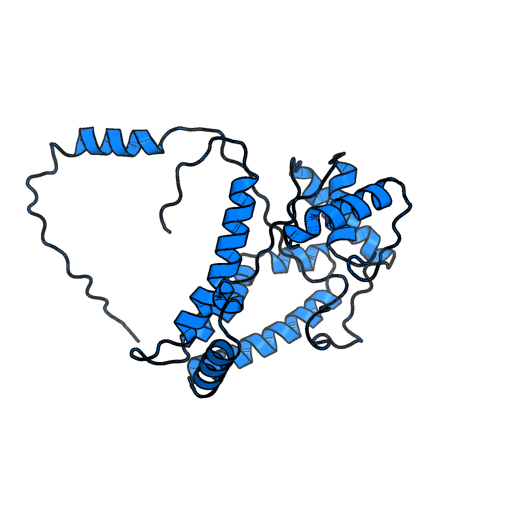41.41 260 SER A N 1
ATOM 2125 C CA . SER A 1 260 ? -18.188 -15.651 -10.362 1.00 41.41 260 SER A CA 1
ATOM 2126 C C . SER A 1 260 ? -18.155 -14.321 -11.129 1.00 41.41 260 SER A C 1
ATOM 2128 O O . SER A 1 260 ? -19.173 -13.679 -11.377 1.00 41.41 260 SER A O 1
ATOM 2130 N N . SER A 1 261 ? -16.939 -13.849 -11.424 1.00 39.66 261 SER A N 1
ATOM 2131 C CA . SER A 1 261 ? -16.560 -13.111 -12.648 1.00 39.66 261 SER A CA 1
ATOM 2132 C C . SER A 1 261 ? -15.201 -12.426 -12.443 1.00 39.66 261 SER A C 1
ATOM 2134 O O . SER A 1 261 ? -15.131 -11.236 -12.138 1.00 39.66 261 SER A O 1
ATOM 2136 N N . LEU A 1 262 ? -14.111 -13.167 -12.616 1.00 40.09 262 LEU A N 1
ATOM 2137 C CA . LEU A 1 262 ? -12.824 -12.577 -12.976 1.00 40.09 262 LEU A CA 1
ATOM 2138 C C . LEU A 1 262 ? -12.388 -13.225 -14.282 1.00 40.09 262 LEU A C 1
ATOM 2140 O O . LEU A 1 262 ? -11.721 -14.252 -14.297 1.00 40.09 262 LEU A O 1
ATOM 2144 N N . ALA A 1 263 ? -12.832 -12.621 -15.379 1.00 31.31 263 ALA A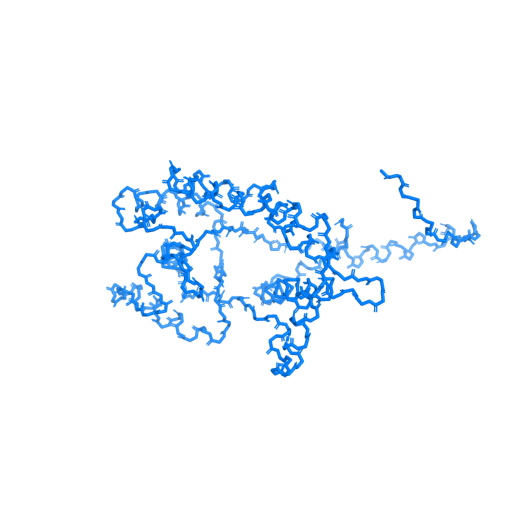 N 1
ATOM 2145 C CA . ALA A 1 263 ? -12.237 -12.802 -16.687 1.00 31.31 263 ALA A CA 1
ATOM 2146 C C . ALA A 1 263 ? -12.072 -11.408 -17.301 1.00 31.31 263 ALA A C 1
ATOM 2148 O O . ALA A 1 263 ? -13.055 -10.754 -17.629 1.00 31.31 263 ALA A O 1
ATOM 2149 N N . ALA A 1 264 ? -10.810 -10.981 -17.353 1.00 29.05 264 ALA A N 1
ATOM 2150 C CA . ALA A 1 264 ? -10.202 -10.117 -18.358 1.00 29.05 264 ALA A CA 1
ATOM 2151 C C . ALA A 1 264 ? -11.021 -8.928 -18.895 1.00 29.05 264 ALA A C 1
ATOM 2153 O O . ALA A 1 264 ? -11.795 -9.073 -19.843 1.00 29.05 264 ALA A O 1
ATOM 2154 N N . HIS A 1 265 ? -10.688 -7.735 -18.405 1.00 33.09 265 HIS A N 1
ATOM 2155 C CA . HIS A 1 265 ? -10.400 -6.599 -19.281 1.00 33.09 265 HIS A CA 1
ATOM 2156 C C . HIS A 1 265 ? -8.956 -6.171 -19.030 1.00 33.09 265 HIS A C 1
ATOM 2158 O O . HIS A 1 265 ? -8.563 -6.153 -17.840 1.00 33.09 265 HIS A O 1
#

Radius of gyration: 23.13 Å; Cα contacts (8 Å, |Δi|>4): 237; chains: 1; bounding box: 51×49×67 Å

InterPro domains:
  IPR043749 Protein of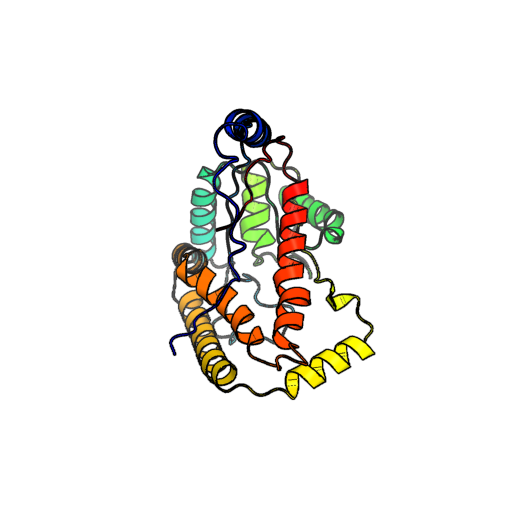 unknown function DUF5694 [PF18950] (100-255)

Foldseek 3Di:
DDDDDDPPDPPDPPPCVPVVVVVVVVVVVVQPPPFPDDDDDDFDDDWQVDDPDDPCPQDPVLRDPCPDPQNLVLLVVVLVVVCVVVDPAAEDQDDQVCFVVQLVLLVCVLVVNHCDDPVGHCRGCCNSRVSVNCVVNPHSGHHYLFDFFQLVPDDPVVNVVLVVLLVPFDDPQLVVVVVVVVVVVVVLSVCCRPDRRVVSSVVCPDPVNVVSVVVNLVSQQRTDDPVGSSSVVCSVRGVVRRVVSSVVSVVVVDPTPPDRDDDDD